Protein AF-A0A537R839-F1 (afdb_monomer_lite)

pLDDT: mean 90.06, std 8.91, range [37.22, 97.88]

Secondary structure (DSSP, 8-state):
---GGGGGHHHHHHHHHHHHHHHHHHHHHHHHHHHHHHHHHHHHHHHS---PBPSSSSSB-SS-HHHHHHHHHHHHHHHSSSTHHHHHHHTHHHHHHHHHHHHHHHHHHHHTT-PPPGGGSPSSGGGTS--TTTT-HHHHHHHHHHHHHHHHHHHHHGGGSHHHHHHHHHHHHTHHHHHHHHHHHHHHHHHHHHHHT--HHHHHHHHHHHHHHHHHHHHHHHHHHHHHHHHHHHT-

Radius of gyration: 20.81 Å; chains: 1; bounding box: 49×48×57 Å

Sequence (236 aa):
THQLGYFDILPLYVVLMLAAPAIALIDRFARPLLVPLSLALYLASLIVPFTAPTWPVPGQWFFNPYTWQAIFVLGFALSRDEGLGAIVRRNMRTIRLVALPIVLVTAILVWFNWFPDPTRLPEPKLLFLNGKSFLTPMRLIQFLALAAVFSAAYPYFAPWVPWLTEFLSSLGRNSLNVFCVASLLSLIGQIVRYLYTGSLLVDTIVVVSGMGLLWLTAWVSEWRDRQQAVARLSAR

Structure (mmCIF, N/CA/C/O backbone):
data_AF-A0A537R839-F1
#
_entry.id   AF-A0A537R839-F1
#
loop_
_atom_site.group_PDB
_atom_site.id
_atom_site.type_symbol
_atom_site.label_atom_id
_atom_site.label_alt_id
_atom_site.label_comp_id
_atom_site.label_asym_id
_atom_site.label_entity_id
_atom_site.label_seq_id
_atom_site.pdbx_PDB_ins_code
_atom_site.Cartn_x
_atom_site.Cartn_y
_atom_site.Cartn_z
_atom_site.occupancy
_atom_site.B_iso_or_equiv
_atom_site.auth_seq_id
_atom_site.auth_comp_id
_atom_site.auth_asym_id
_atom_site.auth_atom_id
_atom_site.pdbx_PDB_model_num
ATOM 1 N N . THR A 1 1 ? 13.061 -9.432 -21.087 1.00 37.22 1 THR A N 1
ATOM 2 C CA . THR A 1 1 ? 14.251 -10.001 -20.415 1.00 37.22 1 THR A CA 1
ATOM 3 C C . THR A 1 1 ? 14.483 -9.538 -18.970 1.00 37.22 1 THR A C 1
ATOM 5 O O . THR A 1 1 ? 15.524 -9.874 -18.438 1.00 37.22 1 THR A O 1
ATOM 8 N N . HIS A 1 2 ? 13.534 -8.926 -18.237 1.00 43.25 2 HIS A N 1
ATOM 9 C CA . HIS A 1 2 ? 13.698 -8.691 -16.781 1.00 43.25 2 HIS A CA 1
ATOM 10 C C . HIS A 1 2 ? 12.374 -8.838 -16.004 1.00 43.25 2 HIS A C 1
ATOM 12 O O . HIS A 1 2 ? 11.789 -7.856 -15.567 1.00 43.25 2 HIS A O 1
ATOM 18 N N . GLN A 1 3 ? 11.879 -10.069 -15.832 1.00 46.59 3 GLN A N 1
ATOM 19 C CA . GLN A 1 3 ? 10.752 -10.353 -14.920 1.00 46.59 3 GLN A CA 1
ATOM 20 C C . GLN A 1 3 ? 11.182 -10.449 -13.445 1.00 46.59 3 GLN A C 1
ATOM 22 O O . GLN A 1 3 ? 10.345 -10.320 -12.558 1.00 46.59 3 GLN A O 1
ATOM 27 N N . LEU A 1 4 ? 12.480 -10.639 -13.172 1.00 50.69 4 LEU A N 1
ATOM 28 C CA . LEU A 1 4 ? 12.981 -10.955 -11.831 1.00 50.69 4 LEU A CA 1
ATOM 29 C C . LEU A 1 4 ? 12.794 -9.817 -10.810 1.00 50.69 4 LEU A C 1
ATOM 31 O O . LEU A 1 4 ? 12.489 -10.100 -9.659 1.00 50.69 4 LEU A O 1
ATOM 35 N N . GLY A 1 5 ? 12.861 -8.548 -11.230 1.00 52.16 5 GLY A N 1
ATOM 36 C CA . GLY A 1 5 ? 12.639 -7.403 -10.329 1.00 52.16 5 GLY A CA 1
ATOM 37 C C . GLY A 1 5 ? 11.189 -7.240 -9.849 1.00 52.16 5 GLY A C 1
ATOM 38 O O . GLY A 1 5 ? 10.925 -6.530 -8.884 1.00 52.16 5 GLY A O 1
ATOM 39 N N . TYR A 1 6 ? 10.214 -7.910 -10.479 1.00 58.22 6 TYR A N 1
ATOM 40 C CA . TYR A 1 6 ? 8.836 -7.901 -9.971 1.00 58.22 6 TYR A CA 1
ATOM 41 C C . TYR A 1 6 ? 8.671 -8.774 -8.721 1.00 58.22 6 TYR A C 1
ATOM 43 O O . TYR A 1 6 ? 7.749 -8.533 -7.943 1.00 58.22 6 TYR A O 1
ATOM 51 N N . PHE A 1 7 ? 9.576 -9.731 -8.477 1.00 69.50 7 PHE A N 1
ATOM 52 C CA . PHE A 1 7 ? 9.551 -10.569 -7.276 1.00 69.50 7 PHE A CA 1
ATOM 53 C C . PHE A 1 7 ? 10.025 -9.851 -6.013 1.00 69.50 7 PHE A C 1
ATOM 55 O O . PHE A 1 7 ? 9.793 -10.361 -4.920 1.00 69.50 7 PHE A O 1
ATOM 62 N N . ASP A 1 8 ? 10.605 -8.655 -6.126 1.00 78.81 8 ASP A N 1
ATOM 63 C CA . ASP A 1 8 ? 11.138 -7.911 -4.980 1.00 78.81 8 ASP A CA 1
ATOM 64 C C . ASP A 1 8 ? 10.066 -7.524 -3.949 1.00 78.81 8 ASP A C 1
ATOM 66 O O . ASP A 1 8 ? 10.382 -7.177 -2.811 1.00 78.81 8 ASP A O 1
ATOM 70 N N . ILE A 1 9 ? 8.783 -7.605 -4.318 1.00 83.38 9 ILE A N 1
ATOM 71 C CA . ILE A 1 9 ? 7.672 -7.397 -3.388 1.00 83.38 9 ILE A CA 1
ATOM 72 C C . ILE A 1 9 ? 7.357 -8.636 -2.530 1.00 83.38 9 ILE A C 1
ATOM 74 O O . ILE A 1 9 ? 6.786 -8.491 -1.452 1.00 83.38 9 ILE A O 1
ATOM 78 N N . LEU A 1 10 ? 7.734 -9.852 -2.951 1.00 86.00 10 LEU A N 1
ATOM 79 C CA . LEU A 1 10 ? 7.445 -11.084 -2.201 1.00 86.00 10 LEU A CA 1
ATOM 80 C C . LEU A 1 10 ? 8.133 -11.131 -0.832 1.00 86.00 10 LEU A C 1
ATOM 82 O O . LEU A 1 10 ? 7.434 -11.403 0.147 1.00 86.00 10 LEU A O 1
ATOM 86 N N . PRO A 1 11 ? 9.448 -10.845 -0.706 1.00 88.38 11 PRO A N 1
ATOM 87 C CA . PRO A 1 11 ? 10.105 -10.826 0.599 1.00 88.38 11 PRO A CA 1
ATOM 88 C C . PRO A 1 11 ? 9.433 -9.847 1.560 1.00 88.38 11 PRO A C 1
ATOM 90 O O . PRO A 1 11 ? 9.244 -10.162 2.733 1.00 88.38 11 PRO A O 1
ATOM 93 N N . LEU A 1 12 ? 8.996 -8.691 1.047 1.00 90.31 12 LEU A N 1
ATOM 94 C CA . LEU A 1 12 ? 8.237 -7.720 1.824 1.00 90.31 12 LEU A CA 1
ATOM 95 C C . LEU A 1 12 ? 6.929 -8.330 2.345 1.00 90.31 12 LEU A C 1
ATOM 97 O O . LEU A 1 12 ? 6.665 -8.247 3.542 1.00 90.31 12 LEU A O 1
ATOM 101 N N . TYR A 1 13 ? 6.134 -8.974 1.485 1.00 88.62 13 TYR A N 1
ATOM 102 C CA . TYR A 1 13 ? 4.900 -9.642 1.914 1.00 88.62 13 TYR A CA 1
ATOM 103 C C . TYR A 1 13 ? 5.153 -10.694 2.992 1.00 88.62 13 TYR A C 1
ATOM 105 O O . TYR A 1 13 ? 4.437 -10.712 3.989 1.00 88.62 13 TYR A O 1
ATOM 113 N N . VAL A 1 14 ? 6.172 -11.541 2.826 1.00 89.62 14 VAL A N 1
ATOM 114 C CA . VAL A 1 14 ? 6.517 -12.571 3.817 1.00 89.62 14 VAL A CA 1
ATOM 115 C C . VAL A 1 14 ? 6.846 -11.931 5.164 1.00 89.62 14 VAL A C 1
ATOM 117 O O . VAL A 1 14 ? 6.280 -12.332 6.178 1.00 89.62 14 VAL A O 1
ATOM 120 N N . VAL A 1 15 ? 7.688 -10.895 5.185 1.00 92.50 15 VAL A N 1
ATOM 121 C CA . VAL A 1 15 ? 8.046 -10.182 6.422 1.00 92.50 15 VAL A CA 1
ATOM 122 C C . VAL A 1 15 ? 6.820 -9.545 7.079 1.00 92.50 15 VAL A C 1
ATOM 124 O O . VAL A 1 15 ? 6.631 -9.691 8.285 1.00 92.50 15 VAL A O 1
ATOM 127 N N . LEU A 1 16 ? 5.954 -8.881 6.309 1.00 92.50 16 LEU A N 1
ATOM 128 C CA . LEU A 1 16 ? 4.748 -8.247 6.851 1.00 92.50 16 LEU A CA 1
ATOM 129 C C . LEU A 1 16 ? 3.728 -9.272 7.367 1.00 92.50 16 LEU A C 1
ATOM 131 O O . LEU A 1 16 ? 3.104 -9.041 8.400 1.00 92.50 16 LEU A O 1
ATOM 135 N N . MET A 1 17 ? 3.587 -10.420 6.699 1.00 90.81 17 MET A N 1
ATOM 136 C CA . MET A 1 17 ? 2.738 -11.518 7.173 1.00 90.81 17 MET A CA 1
ATOM 137 C C . MET A 1 17 ? 3.296 -12.154 8.449 1.00 90.81 17 MET A C 1
ATOM 139 O O . MET A 1 17 ? 2.533 -12.431 9.371 1.00 90.81 17 MET A O 1
ATOM 143 N N . LEU A 1 18 ? 4.617 -12.325 8.550 1.00 93.62 18 LEU A N 1
ATOM 144 C CA . LEU A 1 18 ? 5.272 -12.785 9.779 1.00 93.62 18 LEU A CA 1
ATOM 145 C C . LEU A 1 18 ? 5.136 -11.773 10.925 1.00 93.62 18 LEU A C 1
ATOM 147 O O . LEU A 1 18 ? 5.044 -12.171 12.084 1.00 93.62 18 LEU A O 1
ATOM 151 N N . ALA A 1 19 ? 5.081 -10.476 10.617 1.00 93.88 19 ALA A N 1
ATOM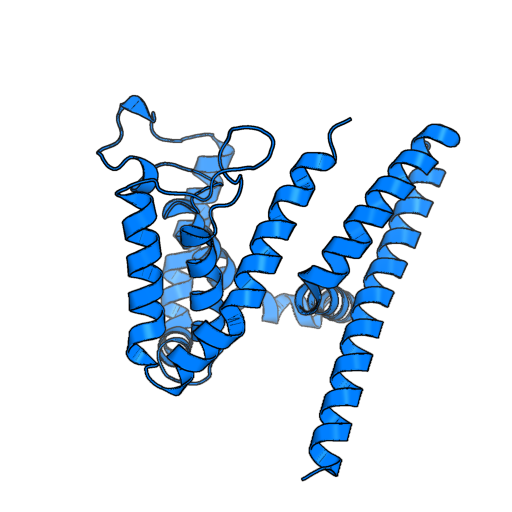 152 C CA . ALA A 1 19 ? 4.835 -9.420 11.595 1.00 93.88 19 ALA A CA 1
ATOM 153 C C . ALA A 1 19 ? 3.352 -9.297 12.001 1.00 93.88 19 ALA A C 1
ATOM 155 O O . ALA A 1 19 ? 3.053 -8.717 13.047 1.00 93.88 19 ALA A O 1
ATOM 156 N N . ALA A 1 20 ? 2.412 -9.845 11.222 1.00 92.94 20 ALA A N 1
ATOM 157 C CA . ALA A 1 20 ? 0.976 -9.692 11.460 1.00 92.94 20 ALA A CA 1
ATOM 158 C C . ALA A 1 20 ? 0.505 -10.186 12.847 1.00 92.94 20 ALA A C 1
ATOM 160 O O . ALA A 1 20 ? -0.274 -9.467 13.479 1.00 92.94 20 ALA A O 1
ATOM 161 N N . PRO A 1 21 ? 0.981 -11.326 13.396 1.00 94.56 21 PRO A N 1
ATOM 162 C CA . PRO A 1 21 ? 0.661 -11.725 14.767 1.00 94.56 21 PRO A CA 1
ATOM 163 C C . PRO A 1 21 ? 1.126 -10.703 15.810 1.00 94.56 21 PRO A C 1
ATOM 165 O O . PRO A 1 21 ? 0.388 -10.412 16.746 1.00 94.56 21 PRO A O 1
ATOM 168 N N . ALA A 1 22 ? 2.314 -10.114 15.639 1.00 95.00 22 ALA A N 1
ATOM 169 C CA . ALA A 1 22 ? 2.823 -9.086 16.545 1.00 95.00 22 ALA A CA 1
ATOM 170 C C . ALA A 1 22 ? 1.977 -7.805 16.471 1.00 95.00 22 ALA A C 1
ATOM 172 O O . ALA A 1 22 ? 1.602 -7.258 17.505 1.00 95.00 22 ALA A O 1
ATOM 173 N N . ILE A 1 23 ? 1.598 -7.379 15.262 1.00 94.81 23 ILE A N 1
ATOM 174 C CA . ILE A 1 23 ? 0.666 -6.262 15.040 1.00 94.81 23 ILE A CA 1
ATOM 175 C C . ILE A 1 23 ? -0.667 -6.528 15.751 1.00 94.81 23 ILE A C 1
ATOM 177 O O . ILE A 1 23 ? -1.160 -5.661 16.469 1.00 94.81 23 ILE A O 1
ATOM 181 N N . ALA A 1 24 ? -1.219 -7.737 15.617 1.00 94.12 24 ALA A N 1
ATOM 182 C CA . ALA A 1 24 ? -2.464 -8.131 16.272 1.00 94.12 24 ALA A CA 1
ATOM 183 C C . ALA A 1 24 ? -2.344 -8.180 17.808 1.00 94.12 24 ALA A C 1
ATOM 185 O O . ALA A 1 24 ? -3.287 -7.819 18.509 1.00 94.12 24 ALA A O 1
ATOM 186 N N . LEU A 1 25 ? -1.194 -8.596 18.349 1.00 96.00 25 LEU A N 1
ATOM 187 C CA . LEU A 1 25 ? -0.930 -8.580 19.791 1.00 96.00 25 LEU A CA 1
ATOM 188 C C . LEU A 1 25 ? -0.829 -7.148 20.331 1.00 96.00 25 LEU A C 1
ATOM 190 O O . LEU A 1 25 ? -1.461 -6.835 21.339 1.00 96.00 25 LEU A O 1
ATOM 194 N N . ILE A 1 26 ? -0.087 -6.268 19.651 1.00 95.25 26 ILE A N 1
ATOM 195 C CA . ILE A 1 26 ? 0.022 -4.849 20.026 1.00 95.25 26 ILE A CA 1
ATOM 196 C C . ILE A 1 26 ? -1.353 -4.188 19.963 1.00 95.25 26 ILE A C 1
ATOM 198 O O . ILE A 1 26 ? -1.737 -3.481 20.886 1.00 95.25 26 ILE A O 1
ATOM 202 N N . ASP A 1 27 ? -2.125 -4.450 18.915 1.00 93.56 27 ASP A N 1
ATOM 203 C CA . ASP A 1 27 ? -3.491 -3.953 18.795 1.00 93.56 27 ASP A CA 1
ATOM 204 C C . ASP A 1 27 ? -4.403 -4.453 19.929 1.00 93.56 27 ASP A C 1
ATOM 206 O O . ASP A 1 27 ? -5.175 -3.674 20.484 1.00 93.56 27 ASP A O 1
ATOM 210 N N . ARG A 1 28 ? -4.284 -5.728 20.321 1.00 94.06 28 ARG A N 1
ATOM 211 C CA . ARG A 1 28 ? -5.090 -6.318 21.398 1.00 94.06 28 ARG A CA 1
ATOM 212 C C . ARG A 1 28 ? -4.767 -5.737 22.775 1.00 94.06 28 ARG A C 1
ATOM 214 O O . ARG A 1 28 ? -5.686 -5.529 23.560 1.00 94.06 28 ARG A O 1
ATOM 221 N N . PHE A 1 29 ? -3.489 -5.526 23.088 1.00 96.12 29 PHE A N 1
ATOM 222 C CA . PHE A 1 29 ? -3.045 -5.179 24.446 1.00 96.12 29 PHE A CA 1
ATOM 223 C C . PHE A 1 29 ? -2.641 -3.711 24.626 1.00 96.12 29 PHE A C 1
ATOM 225 O O . PHE A 1 29 ? -2.685 -3.195 25.737 1.00 96.12 29 PHE A O 1
ATOM 232 N N . ALA A 1 30 ? -2.262 -3.024 23.551 1.00 94.19 30 ALA A N 1
ATOM 233 C CA . ALA A 1 30 ? -1.717 -1.669 23.571 1.00 94.19 30 ALA A CA 1
ATOM 234 C C . ALA A 1 30 ? -2.193 -0.847 22.360 1.00 94.19 30 ALA A C 1
ATOM 236 O O . ALA A 1 30 ? -1.426 -0.104 21.747 1.00 94.19 30 ALA A O 1
ATOM 237 N N . ARG A 1 31 ? -3.482 -0.966 22.017 1.00 91.81 31 ARG A N 1
ATOM 238 C CA . ARG A 1 31 ? -4.109 -0.353 20.834 1.00 91.81 31 ARG A CA 1
ATOM 239 C C . ARG A 1 31 ? -3.689 1.095 20.537 1.00 91.81 31 ARG A C 1
ATOM 241 O O . ARG A 1 31 ? -3.365 1.368 19.380 1.00 91.81 31 ARG A O 1
ATOM 248 N N . PRO A 1 32 ? -3.660 2.032 21.512 1.00 93.44 32 PRO A N 1
ATOM 249 C CA . PRO A 1 32 ? -3.290 3.420 21.231 1.00 93.44 32 PRO A CA 1
ATOM 250 C C . PRO A 1 32 ? -1.843 3.583 20.751 1.00 93.44 32 PRO A C 1
ATOM 252 O O . PRO A 1 32 ? -1.537 4.577 20.102 1.00 93.44 32 PRO A O 1
ATOM 255 N N . LEU A 1 33 ? -0.965 2.616 21.039 1.00 95.62 33 LEU A N 1
ATOM 256 C CA . LEU A 1 33 ? 0.448 2.642 20.660 1.00 95.62 33 LEU A CA 1
ATOM 257 C C . LEU A 1 33 ? 0.713 2.078 19.263 1.00 95.62 33 LEU A C 1
ATOM 259 O O . LEU A 1 33 ? 1.773 2.354 18.712 1.00 95.62 33 LEU A O 1
ATOM 263 N N . LEU A 1 34 ? -0.224 1.336 18.661 1.00 96.31 34 LEU A N 1
ATOM 264 C CA . LEU A 1 34 ? 0.019 0.628 17.401 1.00 96.31 34 LEU A CA 1
ATOM 265 C C . LEU A 1 34 ? 0.458 1.568 16.266 1.00 96.31 34 LEU A C 1
ATOM 267 O O . LEU A 1 34 ? 1.518 1.386 15.666 1.00 96.31 34 LEU A O 1
ATOM 271 N N . VAL A 1 35 ? -0.359 2.583 15.971 1.00 97.31 35 VAL A N 1
ATOM 272 C CA . VAL A 1 35 ? -0.065 3.544 14.898 1.00 97.31 35 VAL A CA 1
ATOM 273 C C . VAL A 1 35 ? 1.123 4.444 15.258 1.00 97.31 35 VAL A C 1
ATOM 275 O O . VAL A 1 35 ? 2.009 4.567 14.413 1.00 97.31 35 VAL A O 1
ATOM 278 N N . PRO A 1 36 ? 1.224 5.022 16.475 1.00 97.50 36 PRO A N 1
ATOM 279 C CA . PRO A 1 36 ? 2.404 5.787 16.875 1.00 97.50 36 PRO A CA 1
ATOM 280 C C . PRO A 1 36 ? 3.718 5.011 16.763 1.00 97.50 36 PRO A C 1
ATOM 282 O O . PRO A 1 36 ? 4.679 5.551 16.228 1.00 97.50 36 PRO A O 1
ATOM 285 N N . LEU A 1 37 ? 3.766 3.745 17.194 1.00 97.25 37 LEU A N 1
ATOM 286 C CA . LEU A 1 37 ? 4.972 2.917 17.107 1.00 97.25 37 LEU A CA 1
ATOM 287 C C . LEU A 1 37 ? 5.363 2.650 15.649 1.00 97.25 37 LEU A C 1
ATOM 289 O O . LEU A 1 37 ? 6.525 2.800 15.273 1.00 97.25 37 LEU A O 1
ATOM 293 N N . SER A 1 38 ? 4.379 2.316 14.813 1.00 97.88 38 SER A N 1
ATOM 294 C CA . SER A 1 38 ? 4.581 2.131 13.378 1.00 97.88 38 SER A CA 1
ATOM 295 C C . SER A 1 38 ? 5.091 3.407 12.700 1.00 97.88 38 SER A C 1
ATOM 297 O O . SER A 1 38 ? 6.031 3.352 11.909 1.00 97.88 38 SER A O 1
ATOM 299 N N . LEU A 1 39 ? 4.497 4.565 13.002 1.00 97.69 39 LEU A N 1
ATOM 300 C CA . LEU A 1 39 ? 4.924 5.845 12.436 1.00 97.69 39 LEU A CA 1
ATOM 301 C C . LEU A 1 39 ? 6.284 6.295 12.979 1.00 97.69 39 LEU A C 1
ATOM 303 O O . LEU A 1 39 ? 7.054 6.892 12.234 1.00 97.69 39 LEU A O 1
ATOM 307 N N . ALA A 1 40 ? 6.613 5.981 14.232 1.00 97.69 40 ALA A N 1
ATOM 308 C CA . ALA A 1 40 ? 7.932 6.242 14.796 1.00 97.69 40 ALA A CA 1
ATOM 309 C C . ALA A 1 40 ? 9.013 5.431 14.071 1.00 97.69 40 ALA A C 1
ATOM 311 O O . ALA A 1 40 ? 10.025 5.997 13.668 1.00 97.69 40 ALA A O 1
ATOM 312 N N . LEU A 1 41 ? 8.776 4.136 13.828 1.00 96.88 41 LEU A N 1
ATOM 313 C CA . LEU A 1 41 ? 9.684 3.287 13.052 1.00 96.88 41 LEU A CA 1
ATOM 314 C C . LEU A 1 41 ? 9.832 3.786 11.606 1.00 96.88 41 LEU A C 1
ATOM 316 O O . LEU A 1 41 ? 10.946 3.880 11.092 1.00 96.88 41 LEU A O 1
ATOM 320 N N . TYR A 1 42 ? 8.715 4.164 10.980 1.00 97.12 42 TYR A N 1
ATOM 321 C CA . TYR A 1 42 ? 8.688 4.780 9.655 1.00 97.12 42 TYR A CA 1
ATOM 322 C C . TYR A 1 42 ? 9.545 6.050 9.605 1.00 97.12 42 TYR A C 1
ATOM 324 O O . TYR A 1 42 ? 10.474 6.130 8.806 1.00 97.12 42 TYR A O 1
ATOM 332 N N . LEU A 1 43 ? 9.299 7.019 10.491 1.00 96.62 43 LEU A N 1
ATOM 333 C CA . LEU A 1 43 ? 10.048 8.276 10.532 1.00 96.62 43 LEU A CA 1
ATOM 334 C C . LEU A 1 43 ? 11.525 8.052 10.860 1.00 96.62 43 LEU A C 1
ATOM 336 O O . LEU A 1 43 ? 12.379 8.656 10.215 1.00 96.62 43 LEU A O 1
ATOM 340 N N . ALA A 1 44 ? 11.838 7.148 11.792 1.00 96.69 44 ALA A N 1
ATOM 341 C CA . ALA A 1 44 ? 13.214 6.784 12.106 1.00 96.69 44 ALA A CA 1
ATOM 342 C C . ALA A 1 44 ? 13.955 6.299 10.852 1.00 96.69 44 ALA A C 1
ATOM 344 O O . ALA A 1 44 ? 15.064 6.758 10.603 1.00 96.69 44 ALA A O 1
ATOM 345 N N . SER A 1 45 ? 13.315 5.459 10.028 1.00 94.75 45 SER A N 1
ATOM 346 C CA . SER A 1 45 ? 13.892 4.955 8.773 1.00 94.75 45 SER A CA 1
ATOM 347 C C . SER A 1 45 ? 13.971 5.985 7.637 1.00 94.75 45 SER A C 1
ATOM 349 O O . SER A 1 45 ? 14.654 5.744 6.647 1.00 94.75 45 SER A O 1
ATOM 351 N N . LEU A 1 46 ? 13.288 7.130 7.753 1.00 94.50 46 LEU A N 1
ATOM 352 C CA . LEU A 1 46 ? 13.416 8.249 6.810 1.00 94.50 46 LEU A CA 1
ATOM 353 C C . LEU A 1 46 ? 14.487 9.255 7.236 1.00 94.50 46 LEU A C 1
ATOM 355 O O . LEU A 1 46 ? 15.140 9.844 6.379 1.00 94.50 46 LEU A O 1
ATOM 359 N N . ILE A 1 47 ? 14.650 9.461 8.544 1.00 94.38 47 ILE A N 1
ATOM 360 C CA . ILE A 1 47 ? 15.658 10.364 9.113 1.00 94.38 47 ILE A CA 1
ATOM 361 C C . ILE A 1 47 ? 17.035 9.699 9.065 1.00 94.38 47 ILE A C 1
ATOM 363 O O . ILE A 1 47 ? 18.004 10.298 8.608 1.00 94.38 47 ILE A O 1
ATOM 367 N N . VAL A 1 48 ? 17.105 8.444 9.508 1.00 93.31 48 VAL A N 1
ATOM 368 C CA . VAL A 1 48 ? 18.287 7.590 9.422 1.00 93.31 48 VAL A CA 1
ATOM 369 C C . VAL A 1 48 ? 17.938 6.487 8.426 1.00 93.31 48 VAL A C 1
ATOM 371 O O . VAL A 1 48 ? 17.159 5.607 8.778 1.00 93.31 48 VAL A O 1
ATOM 374 N N . PRO A 1 49 ? 18.445 6.520 7.180 1.00 87.75 49 PRO A N 1
ATOM 375 C CA . PRO A 1 49 ? 17.967 5.675 6.083 1.00 87.75 49 PRO A CA 1
ATOM 376 C C . PRO A 1 49 ? 18.406 4.206 6.206 1.00 87.75 49 PRO A C 1
ATOM 378 O O . PRO A 1 49 ? 19.117 3.679 5.351 1.00 87.75 49 PRO A O 1
ATOM 381 N N . PHE A 1 50 ? 17.989 3.524 7.273 1.00 90.75 50 PHE A N 1
ATOM 382 C CA . PHE A 1 50 ? 18.261 2.110 7.492 1.00 90.75 50 PHE A CA 1
ATOM 383 C C . PHE A 1 50 ? 17.262 1.236 6.731 1.00 90.75 50 PHE A C 1
ATOM 385 O O . PHE A 1 50 ? 16.062 1.510 6.665 1.00 90.75 50 PHE A O 1
ATOM 392 N N . THR A 1 51 ? 17.771 0.152 6.157 1.00 90.12 51 THR A N 1
ATOM 393 C CA . THR A 1 51 ? 17.004 -0.839 5.398 1.00 90.12 51 THR A CA 1
ATOM 394 C C . THR A 1 51 ? 17.639 -2.215 5.563 1.00 90.12 51 THR A C 1
ATOM 396 O O . THR A 1 51 ? 18.767 -2.335 6.045 1.00 90.12 51 THR A O 1
ATOM 399 N N . ALA A 1 52 ? 16.911 -3.262 5.185 1.00 87.50 52 ALA A N 1
ATOM 400 C CA . ALA A 1 52 ? 17.448 -4.613 5.197 1.00 87.50 52 ALA A CA 1
ATOM 401 C C . ALA A 1 52 ? 18.502 -4.779 4.078 1.00 87.50 52 ALA A C 1
ATOM 403 O O . ALA A 1 52 ? 18.253 -4.366 2.937 1.00 87.50 52 ALA A O 1
ATOM 404 N N . PRO A 1 53 ? 19.677 -5.366 4.373 1.00 88.81 53 PRO A N 1
ATOM 405 C CA . PRO A 1 53 ? 20.663 -5.693 3.351 1.00 88.81 53 PRO A CA 1
ATOM 406 C C . PRO A 1 53 ? 20.192 -6.884 2.507 1.00 88.81 53 PRO A C 1
ATOM 408 O O . PRO A 1 53 ? 19.474 -7.766 2.989 1.00 88.81 53 PRO A O 1
ATOM 411 N N . THR A 1 54 ? 20.589 -6.924 1.238 1.00 86.31 54 THR A N 1
ATOM 412 C CA . THR A 1 54 ? 20.380 -8.102 0.385 1.00 86.31 54 THR A CA 1
ATOM 413 C C . THR A 1 54 ? 21.486 -9.134 0.596 1.00 86.31 54 THR A C 1
ATOM 415 O O . THR A 1 54 ? 22.619 -8.799 0.939 1.00 86.31 54 THR A O 1
ATOM 418 N N . TRP A 1 55 ? 21.148 -10.403 0.376 1.00 81.25 55 TRP A N 1
ATOM 419 C CA . TRP A 1 55 ? 22.077 -11.531 0.370 1.00 81.25 55 TRP A CA 1
ATOM 420 C C . TRP A 1 55 ? 21.656 -12.505 -0.744 1.00 81.25 55 TRP A C 1
ATOM 422 O O . TRP A 1 55 ? 20.450 -12.655 -0.958 1.00 81.25 55 TRP A O 1
ATOM 432 N N . PRO A 1 56 ? 22.579 -13.171 -1.466 1.00 85.81 56 PRO A N 1
ATOM 433 C CA . PRO A 1 56 ? 24.044 -13.127 -1.341 1.00 85.81 56 PRO A CA 1
ATOM 434 C C . PRO A 1 56 ? 24.703 -11.939 -2.055 1.00 85.81 56 PRO A C 1
ATOM 436 O O . PRO A 1 56 ? 25.859 -11.629 -1.785 1.00 85.81 56 PRO A O 1
ATOM 439 N N . VAL A 1 57 ? 23.986 -11.265 -2.958 1.00 84.75 57 VAL A N 1
ATOM 440 C CA . VAL A 1 57 ? 24.508 -10.092 -3.673 1.00 84.75 57 VAL A CA 1
ATOM 441 C C . VAL A 1 57 ? 24.439 -8.862 -2.757 1.00 84.75 57 VAL A C 1
ATOM 443 O O . VAL A 1 57 ? 23.357 -8.588 -2.227 1.00 84.75 57 VAL A O 1
ATOM 446 N N . PRO A 1 58 ? 25.542 -8.105 -2.578 1.00 85.38 58 PRO A N 1
ATOM 447 C CA . PRO A 1 58 ? 25.540 -6.879 -1.786 1.00 85.38 58 PRO A CA 1
ATOM 448 C C . PRO A 1 58 ? 24.564 -5.840 -2.341 1.00 85.38 58 PRO A C 1
ATOM 450 O O . PRO A 1 58 ? 24.532 -5.579 -3.543 1.00 85.38 58 PRO A O 1
ATOM 453 N N . GLY A 1 59 ? 23.787 -5.226 -1.456 1.00 85.38 59 GLY A N 1
ATOM 454 C CA . GLY A 1 59 ? 22.760 -4.266 -1.834 1.00 85.38 59 GLY A CA 1
ATOM 455 C C . GLY A 1 59 ? 21.759 -4.024 -0.712 1.00 85.38 59 GLY A C 1
ATOM 456 O O . GLY A 1 59 ? 21.967 -4.408 0.441 1.00 85.38 59 GLY A O 1
ATOM 457 N N . GLN A 1 60 ? 20.666 -3.360 -1.063 1.00 87.19 60 GLN A N 1
ATOM 458 C CA . GLN A 1 60 ? 19.583 -3.006 -0.154 1.00 87.19 60 GLN A CA 1
ATOM 459 C C . GLN A 1 60 ? 18.263 -3.521 -0.707 1.00 87.19 60 GLN A C 1
ATOM 461 O O . GLN A 1 60 ? 18.076 -3.587 -1.923 1.00 87.19 60 GLN A O 1
ATOM 466 N N . TRP A 1 61 ? 17.340 -3.878 0.184 1.00 88.88 61 TRP A N 1
ATOM 467 C CA . TRP A 1 61 ? 16.016 -4.317 -0.235 1.00 88.88 61 TRP A CA 1
ATOM 468 C C . TRP A 1 61 ? 15.319 -3.220 -1.033 1.00 88.88 61 TRP A C 1
ATOM 470 O O . TRP A 1 61 ? 15.236 -2.070 -0.594 1.00 88.88 61 TRP A O 1
ATOM 480 N N . PHE A 1 62 ? 14.777 -3.599 -2.191 1.00 88.25 62 PHE A N 1
ATOM 481 C CA . PHE A 1 62 ? 14.081 -2.664 -3.066 1.00 88.25 62 PHE A CA 1
ATOM 482 C C . PHE A 1 62 ? 12.863 -2.038 -2.376 1.00 88.25 62 PHE A C 1
ATOM 484 O O . PHE A 1 62 ? 12.619 -0.848 -2.553 1.00 88.25 62 PHE A O 1
ATOM 491 N N . PHE A 1 63 ? 12.127 -2.810 -1.570 1.00 90.94 63 PHE A N 1
ATOM 492 C CA . PHE A 1 63 ? 11.076 -2.321 -0.678 1.00 90.94 63 PHE A CA 1
ATOM 493 C C . PHE A 1 63 ? 11.535 -2.432 0.774 1.00 90.94 63 PHE A C 1
ATOM 495 O O . PHE A 1 63 ? 11.738 -3.534 1.280 1.00 90.94 63 PHE A O 1
ATOM 502 N N . ASN A 1 64 ? 11.670 -1.297 1.457 1.00 93.81 64 ASN A N 1
ATOM 503 C CA . ASN A 1 64 ? 12.128 -1.272 2.838 1.00 93.81 64 ASN A CA 1
ATOM 504 C C . ASN A 1 64 ? 10.985 -1.682 3.798 1.00 93.81 64 ASN A C 1
ATOM 506 O O . ASN A 1 64 ? 10.027 -0.912 3.950 1.00 93.81 64 ASN A O 1
ATOM 510 N N . PRO A 1 65 ? 11.077 -2.834 4.494 1.00 94.31 65 PRO A N 1
ATOM 511 C CA . PRO A 1 65 ? 10.007 -3.323 5.364 1.00 94.31 65 PRO A CA 1
ATOM 512 C C . PRO A 1 65 ? 9.682 -2.375 6.526 1.00 94.31 65 PRO A C 1
ATOM 514 O O . PRO A 1 65 ? 8.521 -2.285 6.920 1.00 94.31 65 PRO A O 1
ATOM 517 N N . TYR A 1 66 ? 10.659 -1.607 7.020 1.00 95.31 66 TYR A N 1
ATOM 518 C CA . TYR A 1 66 ? 10.470 -0.654 8.121 1.00 95.31 66 TYR A CA 1
ATOM 519 C C . TYR A 1 66 ? 9.581 0.532 7.731 1.00 95.31 66 TYR A C 1
ATOM 521 O O . TYR A 1 66 ? 8.841 1.063 8.562 1.00 95.31 66 TYR A O 1
ATOM 529 N N . THR A 1 67 ? 9.603 0.903 6.447 1.00 96.31 67 THR A N 1
ATOM 530 C CA . THR A 1 67 ? 8.752 1.972 5.910 1.00 96.31 67 THR A CA 1
ATOM 531 C C . THR A 1 67 ? 7.403 1.444 5.437 1.00 96.31 67 THR A C 1
ATOM 533 O O . THR A 1 67 ? 6.357 1.995 5.773 1.00 96.31 67 THR A O 1
ATOM 536 N N . TRP A 1 68 ? 7.407 0.336 4.694 1.00 95.62 68 TRP A N 1
ATOM 537 C CA . TRP A 1 68 ? 6.206 -0.221 4.078 1.00 95.62 68 TRP A CA 1
ATOM 538 C C . TRP A 1 68 ? 5.247 -0.851 5.086 1.00 95.62 68 TRP A C 1
ATOM 540 O O . TRP A 1 68 ? 4.046 -0.864 4.831 1.00 95.62 68 TRP A O 1
ATOM 550 N N . GLN A 1 69 ? 5.717 -1.280 6.262 1.00 96.31 69 GLN A N 1
ATOM 551 C CA . GLN A 1 69 ? 4.816 -1.710 7.337 1.00 96.31 69 GLN A CA 1
ATOM 552 C C . GLN A 1 69 ? 3.824 -0.609 7.752 1.00 96.31 69 GLN A C 1
ATOM 554 O O . GLN A 1 69 ? 2.696 -0.924 8.124 1.00 96.31 69 GLN A O 1
ATOM 559 N N . ALA A 1 70 ? 4.172 0.675 7.582 1.00 97.19 70 ALA A N 1
ATOM 560 C CA . ALA A 1 70 ? 3.299 1.781 7.962 1.00 97.19 70 ALA A CA 1
ATOM 561 C C . ALA A 1 70 ? 1.961 1.772 7.217 1.00 97.19 70 ALA A C 1
ATOM 563 O O . ALA A 1 70 ? 0.915 1.980 7.829 1.00 97.19 70 ALA A O 1
ATOM 564 N N . ILE A 1 71 ? 1.964 1.479 5.912 1.00 95.81 71 ILE A N 1
ATOM 565 C CA . ILE A 1 71 ? 0.726 1.418 5.123 1.00 95.81 71 ILE A CA 1
ATOM 566 C C . ILE A 1 71 ? -0.151 0.236 5.543 1.00 95.81 71 ILE A C 1
ATOM 568 O O . ILE A 1 71 ? -1.375 0.348 5.554 1.00 95.81 71 ILE A O 1
ATOM 572 N N . PHE A 1 72 ? 0.478 -0.876 5.935 1.00 94.50 72 PHE A N 1
ATOM 573 C CA . PHE A 1 72 ? -0.204 -2.079 6.394 1.00 94.50 72 PHE A CA 1
ATOM 574 C C . PHE A 1 72 ? -0.860 -1.844 7.758 1.00 94.50 72 PHE A C 1
ATOM 576 O O . PHE A 1 72 ? -2.048 -2.115 7.928 1.00 94.50 72 PHE A O 1
ATOM 583 N N . VAL A 1 73 ? -0.123 -1.252 8.703 1.00 97.06 73 VAL A N 1
ATOM 584 C CA . VAL A 1 73 ? -0.639 -0.888 10.029 1.00 97.06 73 VAL A CA 1
ATOM 585 C C . VAL A 1 73 ? -1.744 0.164 9.927 1.00 97.06 73 VAL A C 1
ATOM 587 O O . VAL A 1 73 ? -2.767 0.035 10.598 1.00 97.06 73 VAL A O 1
ATOM 590 N N . LEU A 1 74 ? -1.591 1.174 9.062 1.00 97.12 74 LEU A N 1
ATOM 591 C CA . LEU A 1 74 ? -2.646 2.155 8.802 1.00 97.12 74 LEU A CA 1
ATOM 592 C C . LEU A 1 74 ? -3.887 1.489 8.205 1.00 97.12 74 LEU A C 1
ATOM 594 O O . LEU A 1 74 ? -4.980 1.699 8.718 1.00 97.12 74 LEU A O 1
ATOM 598 N N . GLY A 1 75 ? -3.742 0.646 7.180 1.00 94.69 75 GLY A N 1
ATOM 599 C CA . GLY A 1 75 ? -4.863 -0.098 6.599 1.00 94.69 75 GLY A CA 1
ATOM 600 C C . GLY A 1 75 ? -5.598 -0.950 7.639 1.00 94.69 75 GLY A C 1
ATOM 601 O O . GLY A 1 75 ? -6.824 -0.882 7.744 1.00 94.69 75 GLY A O 1
ATOM 602 N N . PHE A 1 76 ? -4.850 -1.674 8.474 1.00 94.50 76 PHE A N 1
ATOM 603 C CA . PHE A 1 76 ? -5.396 -2.455 9.581 1.00 94.50 76 PHE A CA 1
ATOM 604 C C . PHE A 1 76 ? -6.153 -1.573 10.590 1.00 94.50 76 PHE A C 1
ATOM 606 O O . PHE A 1 76 ? -7.313 -1.848 10.897 1.00 94.50 76 PHE A O 1
ATOM 613 N N . ALA A 1 77 ? -5.555 -0.472 11.052 1.00 95.56 77 ALA A N 1
ATOM 614 C CA . ALA A 1 77 ? -6.179 0.439 12.013 1.00 95.56 77 ALA A CA 1
ATOM 615 C C . ALA A 1 77 ? -7.432 1.140 11.452 1.00 95.56 77 ALA A C 1
ATOM 617 O O . ALA A 1 77 ? -8.409 1.335 12.178 1.00 95.56 77 ALA A O 1
ATOM 618 N N . LEU A 1 78 ? -7.421 1.500 10.164 1.00 95.06 78 LEU A N 1
ATOM 619 C CA . LEU A 1 78 ? -8.533 2.158 9.474 1.00 95.06 78 LEU A CA 1
ATOM 620 C C . LEU A 1 78 ? -9.702 1.209 9.185 1.00 95.06 78 LEU A C 1
ATOM 622 O O . LEU A 1 78 ? -10.850 1.653 9.151 1.00 95.06 78 LEU A O 1
ATOM 626 N N . SER A 1 79 ? -9.431 -0.089 9.016 1.00 92.25 79 SER A N 1
ATOM 627 C CA . SER A 1 79 ? -10.465 -1.102 8.765 1.00 92.25 79 SER A CA 1
ATOM 628 C C . SER A 1 79 ? -11.433 -1.297 9.936 1.00 92.25 79 SER A C 1
ATOM 630 O O . SER A 1 79 ? -12.544 -1.776 9.739 1.00 92.25 79 SER A O 1
ATOM 632 N N . ARG A 1 80 ? -11.036 -0.915 11.156 1.00 89.81 80 ARG A N 1
ATOM 633 C CA . ARG A 1 80 ? -11.826 -1.172 12.367 1.00 89.81 80 ARG A CA 1
ATOM 634 C C . ARG A 1 80 ? -12.951 -0.174 12.536 1.00 89.81 80 ARG A C 1
ATOM 636 O O . ARG A 1 80 ? -12.780 0.995 12.194 1.00 89.81 80 ARG A O 1
ATOM 643 N N . ASP A 1 81 ? -14.035 -0.603 13.179 1.00 90.25 81 ASP A N 1
ATOM 644 C CA . ASP A 1 81 ? -15.216 0.231 13.440 1.00 90.25 81 ASP A CA 1
ATOM 645 C C . ASP A 1 81 ? -15.039 1.281 14.543 1.00 90.25 81 ASP A C 1
ATOM 647 O O . ASP A 1 81 ? -15.793 2.247 14.612 1.00 90.25 81 ASP A O 1
ATOM 651 N N . GLU A 1 82 ? -13.969 1.160 15.324 1.00 90.94 82 GLU A N 1
ATOM 652 C CA . GLU A 1 82 ? -13.668 1.982 16.496 1.00 90.94 82 GLU A CA 1
ATOM 653 C C . GLU A 1 82 ? -12.321 2.724 16.363 1.00 90.94 82 GLU A C 1
ATOM 655 O O . GLU A 1 82 ? -11.509 2.436 15.478 1.00 90.94 82 GLU A O 1
ATOM 660 N N . GLY A 1 83 ? -12.023 3.629 17.301 1.00 91.62 83 GLY A N 1
ATOM 661 C CA . GLY A 1 83 ? -10.726 4.308 17.393 1.00 91.62 83 GLY A CA 1
ATOM 662 C C . GLY A 1 83 ? -10.420 5.164 16.161 1.00 91.62 83 GLY A C 1
ATOM 663 O O . GLY A 1 83 ? -11.281 5.901 15.683 1.00 91.62 83 GLY A O 1
ATOM 664 N N . LEU A 1 84 ? -9.196 5.059 15.629 1.00 93.00 84 LEU A N 1
ATOM 665 C CA . LEU A 1 84 ? -8.766 5.829 14.453 1.00 93.00 84 LEU A CA 1
ATOM 666 C C . LEU A 1 84 ? -9.661 5.598 13.226 1.00 93.00 84 LEU A C 1
ATOM 668 O O . LEU A 1 84 ? -10.008 6.565 12.550 1.00 93.00 84 LEU A O 1
ATOM 672 N N . GLY A 1 85 ? -10.093 4.359 12.965 1.00 93.62 85 GLY A N 1
ATOM 673 C CA . GLY A 1 85 ? -11.011 4.061 11.861 1.00 93.62 85 GLY A CA 1
ATOM 674 C C . GLY A 1 85 ? -12.355 4.784 12.001 1.00 93.62 85 GLY A C 1
ATOM 675 O O . GLY A 1 85 ? -12.854 5.354 11.028 1.00 93.62 85 GLY A O 1
ATOM 676 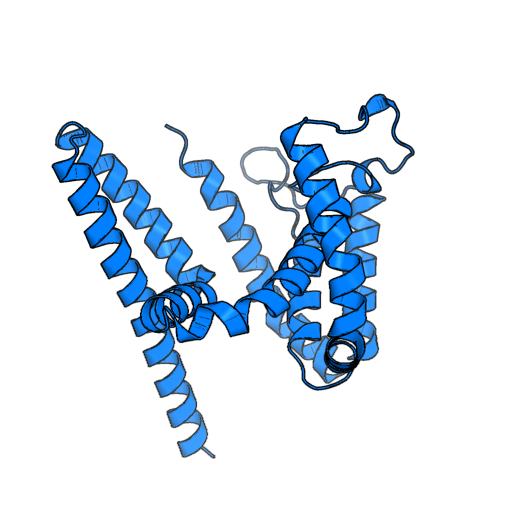N N . ALA A 1 86 ? -12.907 4.845 13.219 1.00 94.50 86 ALA A N 1
ATOM 677 C CA . ALA A 1 86 ? -14.153 5.566 13.501 1.00 94.50 86 ALA A CA 1
ATOM 678 C C . ALA A 1 86 ? -14.015 7.073 13.267 1.00 94.50 86 ALA A C 1
ATOM 680 O O . ALA A 1 86 ? -14.871 7.686 12.627 1.00 94.50 86 ALA A O 1
ATOM 681 N N . ILE A 1 87 ? -12.917 7.659 13.755 1.00 95.19 87 ILE A N 1
ATOM 682 C CA . ILE A 1 87 ? -12.604 9.082 13.581 1.00 95.19 87 ILE A CA 1
ATOM 683 C C . ILE A 1 87 ? -12.497 9.412 12.087 1.00 95.19 87 ILE A C 1
ATOM 685 O O . ILE A 1 87 ? -13.115 10.364 11.611 1.00 95.19 87 ILE A O 1
ATOM 689 N N . VAL A 1 88 ? -11.780 8.590 11.319 1.00 95.12 88 VAL A N 1
ATOM 690 C CA . VAL A 1 88 ? -11.625 8.785 9.873 1.00 95.12 88 VAL A CA 1
ATOM 691 C C . VAL A 1 88 ? -12.957 8.653 9.134 1.00 95.12 88 VAL A C 1
ATOM 693 O O . VAL A 1 88 ? -13.272 9.513 8.312 1.00 95.12 88 VAL A O 1
ATOM 696 N N . ARG A 1 89 ? -13.788 7.645 9.442 1.00 94.44 89 ARG A N 1
ATOM 697 C CA . ARG A 1 89 ? -15.118 7.505 8.819 1.00 94.44 89 ARG A CA 1
ATOM 698 C C . ARG A 1 89 ? -16.043 8.676 9.144 1.00 94.44 89 ARG A C 1
ATOM 700 O O . ARG A 1 89 ? -16.699 9.186 8.236 1.00 94.44 89 ARG A O 1
ATOM 707 N N . ARG A 1 90 ? -16.050 9.163 10.390 1.00 95.56 90 ARG A N 1
ATOM 708 C CA . ARG A 1 90 ? -16.834 10.344 10.793 1.00 95.56 90 ARG A CA 1
ATOM 709 C C . ARG A 1 90 ? -16.420 11.597 10.019 1.00 95.56 90 ARG A C 1
ATOM 711 O O . ARG A 1 90 ? -17.270 12.388 9.619 1.00 95.56 90 ARG A O 1
ATOM 718 N N . ASN A 1 91 ? -15.125 11.753 9.760 1.00 96.44 91 ASN A N 1
ATOM 719 C CA . ASN A 1 91 ? -14.557 12.922 9.090 1.00 96.44 91 ASN A CA 1
ATOM 720 C C . ASN A 1 91 ? -14.339 12.708 7.578 1.00 96.44 91 ASN A C 1
ATOM 722 O O . ASN A 1 91 ? -13.731 13.551 6.916 1.00 96.44 91 ASN A O 1
ATOM 726 N N . MET A 1 92 ? -14.873 11.625 6.999 1.00 95.25 92 MET A N 1
ATOM 727 C CA . MET A 1 92 ? -14.602 11.206 5.618 1.00 95.25 92 MET A CA 1
ATOM 728 C C . MET A 1 92 ? -14.987 12.262 4.576 1.00 95.25 92 MET A C 1
ATOM 730 O O . MET A 1 92 ? -14.380 12.343 3.512 1.00 95.25 92 MET A O 1
ATOM 734 N N . ARG A 1 93 ? -16.002 13.096 4.844 1.00 95.25 93 ARG A N 1
ATOM 735 C CA . ARG A 1 93 ? -16.359 14.207 3.944 1.00 95.25 93 ARG A CA 1
ATOM 736 C C . ARG A 1 93 ? -15.226 15.233 3.858 1.00 95.25 93 ARG A C 1
ATOM 738 O O . ARG A 1 93 ? -14.803 15.564 2.757 1.00 95.25 93 ARG A O 1
ATOM 745 N N . THR A 1 94 ? -14.704 15.680 4.997 1.00 96.12 94 THR A N 1
ATOM 746 C CA . THR A 1 94 ? -13.585 16.631 5.061 1.00 96.12 94 THR A CA 1
ATOM 747 C C . THR A 1 94 ? -12.308 16.023 4.496 1.00 96.12 94 THR A C 1
ATOM 749 O O . THR A 1 94 ? -11.623 16.665 3.708 1.00 96.12 94 THR A O 1
ATOM 752 N N . ILE A 1 95 ? -12.024 14.758 4.826 1.00 96.44 95 ILE A N 1
ATOM 753 C CA . ILE A 1 95 ? -10.854 14.045 4.299 1.00 96.44 95 ILE A CA 1
ATOM 754 C C . ILE A 1 95 ? -10.910 13.982 2.772 1.00 96.44 95 ILE A C 1
ATOM 756 O O . ILE A 1 95 ? -9.916 14.284 2.128 1.00 96.44 95 ILE A O 1
ATOM 760 N N . ARG A 1 96 ? -12.069 13.676 2.177 1.00 96.06 96 ARG A N 1
ATOM 761 C CA . ARG A 1 96 ? -12.244 13.674 0.716 1.00 96.06 96 ARG A CA 1
ATOM 762 C C . ARG A 1 96 ? -12.032 15.048 0.083 1.00 96.06 96 ARG A C 1
ATOM 764 O O . ARG A 1 96 ? -11.399 15.127 -0.966 1.00 96.06 96 ARG A O 1
ATOM 771 N N . LEU A 1 97 ? -12.522 16.113 0.722 1.00 96.38 97 LEU A N 1
ATOM 772 C CA . LEU A 1 97 ? -12.331 17.487 0.245 1.00 96.38 97 LEU A CA 1
ATOM 773 C C . LEU A 1 97 ? -10.853 17.891 0.217 1.00 96.38 97 LEU A C 1
ATOM 775 O O . LEU A 1 97 ? -10.439 18.578 -0.708 1.00 96.38 97 LEU A O 1
ATOM 779 N N . VAL A 1 98 ? -10.058 17.439 1.190 1.00 96.94 98 VAL A N 1
ATOM 780 C CA . VAL A 1 98 ? -8.604 17.677 1.230 1.00 96.94 98 VAL A CA 1
ATOM 781 C C . VAL A 1 98 ? -7.843 16.708 0.317 1.00 96.94 98 VAL A C 1
ATOM 783 O O . VAL A 1 98 ? -6.859 17.082 -0.312 1.00 96.94 98 VAL A O 1
ATOM 786 N N . ALA A 1 99 ? -8.299 15.463 0.202 1.00 97.12 99 ALA A N 1
ATOM 787 C CA . ALA A 1 99 ? -7.649 14.434 -0.599 1.00 97.12 99 ALA A CA 1
ATOM 788 C C . ALA A 1 99 ? -7.740 14.705 -2.107 1.00 97.12 99 ALA A C 1
ATOM 790 O O . ALA A 1 99 ? -6.779 14.449 -2.829 1.00 97.12 99 ALA A O 1
ATOM 791 N N . LEU A 1 100 ? -8.863 15.247 -2.588 1.00 96.81 100 LEU A N 1
ATOM 792 C CA . LEU A 1 100 ? -9.057 15.554 -4.005 1.00 96.81 100 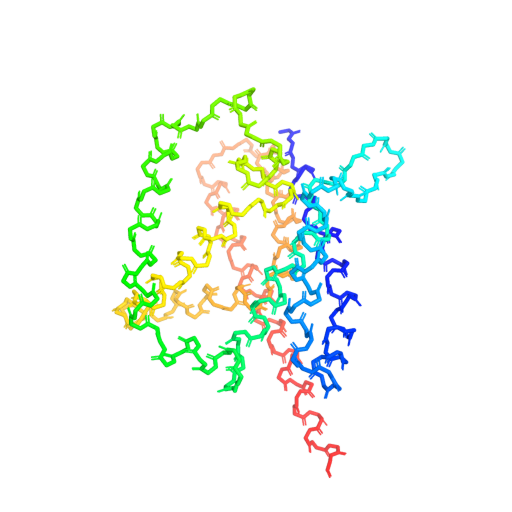LEU A CA 1
ATOM 793 C C . LEU A 1 100 ? -7.971 16.488 -4.580 1.00 96.81 100 LEU A C 1
ATOM 795 O O . LEU A 1 100 ? -7.324 16.085 -5.549 1.00 96.81 100 LEU A O 1
ATOM 799 N N . PRO A 1 101 ? -7.697 17.681 -4.012 1.00 97.06 101 PRO A N 1
ATOM 800 C CA . PRO A 1 101 ? -6.634 18.541 -4.520 1.00 97.06 101 PRO A CA 1
ATOM 801 C C . PRO A 1 101 ? -5.252 17.892 -4.395 1.00 97.06 101 PRO A C 1
ATOM 803 O O . PRO A 1 101 ? -4.440 18.063 -5.295 1.00 97.06 101 PRO A O 1
ATOM 806 N N . ILE A 1 102 ? -4.986 17.091 -3.354 1.00 96.31 102 ILE A N 1
ATOM 807 C CA . ILE A 1 102 ? -3.719 16.347 -3.231 1.00 96.31 102 ILE A CA 1
ATOM 808 C C . ILE A 1 102 ? -3.534 15.390 -4.415 1.00 96.31 102 ILE A C 1
ATOM 810 O O . ILE A 1 102 ? -2.469 15.373 -5.032 1.00 96.31 102 ILE A O 1
ATOM 814 N N . VAL A 1 103 ? -4.560 14.608 -4.763 1.00 96.06 103 VAL A N 1
ATOM 815 C CA . VAL A 1 103 ? -4.506 13.677 -5.902 1.00 96.06 103 VAL A CA 1
ATOM 816 C C . VAL A 1 103 ? -4.303 14.434 -7.214 1.00 96.06 103 VAL A C 1
ATOM 818 O O . VAL A 1 103 ? -3.445 14.050 -8.003 1.00 96.06 103 VAL A O 1
ATOM 821 N N . LEU A 1 104 ? -5.034 15.530 -7.433 1.00 96.06 104 LEU A N 1
ATOM 822 C CA . LEU A 1 104 ? -4.914 16.332 -8.655 1.00 96.06 104 LEU A CA 1
ATOM 823 C C . LEU A 1 104 ? -3.528 16.973 -8.788 1.00 96.06 104 LEU A C 1
ATOM 825 O O . LEU A 1 104 ? -2.889 16.842 -9.829 1.00 96.06 104 LEU A O 1
ATOM 829 N N . VAL A 1 105 ? -3.029 17.614 -7.728 1.00 94.50 105 VAL A N 1
ATOM 830 C CA . VAL A 1 105 ? -1.701 18.243 -7.720 1.00 94.50 105 VAL A CA 1
ATOM 831 C C . VAL A 1 105 ? -0.619 17.194 -7.945 1.00 94.50 105 VAL A C 1
ATOM 833 O O . VAL A 1 105 ? 0.217 17.364 -8.824 1.00 94.50 105 VAL A O 1
ATOM 836 N N . THR A 1 106 ? -0.646 16.078 -7.213 1.00 91.88 106 THR A N 1
ATOM 837 C CA . THR A 1 106 ? 0.357 15.015 -7.391 1.00 91.88 106 THR A CA 1
ATOM 838 C C . THR A 1 106 ? 0.299 14.380 -8.781 1.00 91.88 106 THR A C 1
ATOM 840 O O . THR A 1 106 ? 1.352 14.077 -9.337 1.00 91.88 106 THR A O 1
ATOM 843 N N . ALA A 1 107 ? -0.886 14.237 -9.385 1.00 92.12 107 ALA A N 1
ATOM 844 C CA . ALA A 1 107 ? -1.028 13.776 -10.765 1.00 92.12 107 ALA A CA 1
ATOM 845 C C . ALA A 1 107 ? -0.407 14.760 -11.772 1.00 92.12 107 ALA A C 1
ATOM 847 O O . ALA A 1 107 ? 0.325 14.329 -12.660 1.00 92.12 107 ALA A O 1
ATOM 848 N N . ILE A 1 108 ? -0.632 16.068 -11.604 1.00 93.69 108 ILE A N 1
ATOM 849 C CA . ILE A 1 108 ? -0.026 17.121 -12.437 1.00 93.69 108 ILE A CA 1
ATOM 850 C C . ILE A 1 108 ? 1.501 17.110 -12.292 1.00 93.69 108 ILE A C 1
ATOM 852 O O . ILE A 1 108 ? 2.206 17.110 -13.299 1.00 93.69 108 ILE A O 1
ATOM 856 N N . LEU A 1 109 ? 2.025 17.037 -11.063 1.00 91.06 109 LEU A N 1
ATOM 857 C CA . LEU A 1 109 ? 3.471 16.980 -10.819 1.00 91.06 109 LEU A CA 1
ATOM 858 C C . LEU A 1 109 ? 4.115 15.779 -11.521 1.00 91.06 109 LEU A C 1
ATOM 860 O O . LEU A 1 109 ? 5.165 15.923 -12.139 1.00 91.06 109 LEU A O 1
ATOM 864 N N . VAL A 1 110 ? 3.475 14.606 -11.465 1.00 89.00 110 VAL A N 1
ATOM 865 C CA . VAL A 1 110 ? 3.948 13.404 -12.166 1.00 89.00 110 VAL A CA 1
ATOM 866 C C . VAL A 1 110 ? 3.864 13.582 -13.683 1.00 89.00 110 VAL A C 1
ATOM 868 O O . VAL A 1 110 ? 4.825 13.261 -14.376 1.00 89.00 110 VAL A O 1
ATOM 871 N N . TRP A 1 111 ? 2.750 14.108 -14.201 1.00 92.19 111 TRP A N 1
ATOM 872 C CA . TRP A 1 111 ? 2.525 14.294 -15.638 1.00 92.19 111 TRP A CA 1
ATOM 873 C C . TRP A 1 111 ? 3.558 15.224 -16.281 1.00 92.19 111 TRP A C 1
ATOM 875 O O . TRP A 1 111 ? 4.087 14.921 -17.346 1.00 92.19 111 TRP A O 1
ATOM 885 N N . PHE A 1 112 ? 3.885 16.332 -15.613 1.00 92.88 112 PHE A N 1
ATOM 886 C CA . PHE A 1 112 ? 4.887 17.296 -16.080 1.00 92.88 112 PHE A CA 1
ATOM 887 C C . PHE A 1 112 ? 6.307 17.000 -15.578 1.00 92.88 112 PHE A C 1
ATOM 889 O O . PHE A 1 112 ? 7.227 17.767 -15.858 1.00 92.88 112 PHE A O 1
ATOM 896 N N . ASN A 1 113 ? 6.497 15.902 -14.839 1.00 86.31 113 ASN A N 1
ATOM 897 C CA . ASN A 1 113 ? 7.756 15.542 -14.188 1.00 86.31 113 ASN A CA 1
ATOM 898 C C . ASN A 1 113 ? 8.352 16.689 -13.337 1.00 86.31 113 ASN A C 1
ATOM 900 O O . ASN A 1 113 ? 9.568 16.875 -13.262 1.00 86.31 113 ASN A O 1
ATOM 904 N N . TRP A 1 114 ? 7.484 17.477 -12.697 1.00 86.06 114 TRP A N 1
ATOM 905 C CA . TRP A 1 114 ? 7.842 18.598 -11.828 1.00 86.06 114 TRP A CA 1
ATOM 906 C C . TRP A 1 114 ? 8.171 18.103 -10.425 1.00 86.06 114 TRP A C 1
ATOM 908 O O . TRP A 1 114 ? 7.398 18.264 -9.482 1.00 86.06 114 TRP A O 1
ATOM 918 N N . PHE A 1 115 ? 9.342 17.495 -10.282 1.00 82.00 115 PHE A N 1
ATOM 919 C CA . PHE A 1 115 ? 9.894 17.175 -8.972 1.00 82.00 115 PHE A CA 1
ATOM 920 C C . PHE A 1 115 ? 10.974 18.189 -8.594 1.00 82.00 115 PHE A C 1
ATOM 922 O O . PHE A 1 115 ? 11.759 18.594 -9.455 1.00 82.00 115 PHE A O 1
ATOM 929 N N . PRO A 1 116 ? 11.029 18.618 -7.321 1.00 78.94 116 PRO A N 1
ATOM 930 C CA . PRO A 1 116 ? 12.118 19.459 -6.851 1.00 78.94 116 PRO A CA 1
ATOM 931 C C . PRO A 1 116 ? 13.457 18.740 -7.042 1.00 78.94 116 PRO A C 1
ATOM 933 O O . PRO A 1 116 ? 13.558 17.529 -6.837 1.00 78.94 116 PRO A O 1
ATOM 936 N N . ASP A 1 117 ? 14.480 19.504 -7.428 1.00 81.44 117 ASP A N 1
ATOM 937 C CA . ASP A 1 117 ? 15.841 18.999 -7.596 1.00 81.44 117 ASP A CA 1
ATOM 938 C C . ASP A 1 117 ? 16.324 18.345 -6.284 1.00 81.44 117 ASP A C 1
ATOM 940 O O . ASP A 1 117 ? 16.398 19.036 -5.259 1.00 81.44 117 ASP A O 1
ATOM 944 N N . PRO A 1 118 ? 16.678 17.042 -6.290 1.00 81.62 118 PRO A N 1
ATOM 945 C CA . PRO A 1 118 ? 17.149 16.317 -5.111 1.00 81.62 118 PRO A CA 1
ATOM 946 C C . PRO A 1 118 ? 18.316 16.979 -4.375 1.00 81.62 118 PRO A C 1
ATOM 948 O O . PRO A 1 118 ? 18.490 16.768 -3.174 1.00 81.62 118 PRO A O 1
ATOM 951 N N . THR A 1 119 ? 19.130 17.764 -5.084 1.00 83.56 119 THR A N 1
ATOM 952 C CA . THR A 1 119 ? 20.296 18.448 -4.513 1.00 83.56 119 THR A CA 1
ATOM 953 C C . THR A 1 119 ? 19.923 19.671 -3.677 1.00 83.56 119 THR A C 1
ATOM 955 O O . THR A 1 119 ? 20.702 20.072 -2.816 1.00 83.56 119 THR A O 1
ATOM 958 N N . ARG A 1 120 ? 18.728 20.238 -3.887 1.00 86.50 120 ARG A N 1
ATOM 959 C CA . ARG A 1 120 ? 18.249 21.470 -3.236 1.00 86.50 120 ARG A CA 1
ATOM 960 C C . ARG A 1 120 ? 17.263 21.216 -2.096 1.00 86.50 120 ARG A C 1
ATOM 962 O O . ARG A 1 120 ? 16.736 22.164 -1.520 1.00 86.50 120 ARG A O 1
ATOM 969 N N . LEU A 1 121 ? 16.976 19.951 -1.797 1.00 87.12 121 LEU A N 1
ATOM 970 C CA . LEU A 1 121 ? 16.041 19.573 -0.744 1.00 87.12 121 LEU A CA 1
ATOM 971 C C . LEU A 1 121 ? 16.689 19.658 0.645 1.00 87.12 121 LEU A C 1
ATOM 973 O O . LEU A 1 121 ? 17.868 19.324 0.786 1.00 87.12 121 LEU A O 1
ATOM 977 N N . PRO A 1 122 ? 15.925 20.059 1.677 1.00 88.50 122 PRO A N 1
ATOM 978 C CA . PRO A 1 122 ? 16.411 20.052 3.049 1.00 88.50 122 PRO A CA 1
ATOM 979 C C . PRO A 1 122 ? 16.662 18.620 3.539 1.00 88.50 122 PRO A C 1
ATOM 981 O O . PRO A 1 122 ? 15.976 17.675 3.138 1.00 88.50 122 PRO A O 1
ATOM 984 N N . GLU A 1 123 ? 17.640 18.466 4.432 1.00 87.75 123 GLU A N 1
ATOM 985 C CA . GLU A 1 123 ? 17.870 17.199 5.125 1.00 87.75 123 GLU A CA 1
ATOM 986 C C . GLU A 1 123 ? 16.822 16.992 6.238 1.00 87.75 123 GLU A C 1
ATOM 988 O O . GLU A 1 123 ? 16.461 17.956 6.920 1.00 87.75 123 GLU A O 1
ATOM 993 N N . PRO A 1 124 ? 16.335 15.757 6.466 1.00 90.94 124 PRO A N 1
ATOM 994 C CA . PRO A 1 124 ? 16.644 14.537 5.720 1.00 90.94 124 PRO A CA 1
ATOM 995 C C . PRO A 1 124 ? 15.871 14.453 4.392 1.00 90.94 124 PRO A C 1
ATOM 997 O O . PRO A 1 124 ? 14.636 14.480 4.359 1.00 90.94 124 PRO A O 1
ATOM 1000 N N . LYS A 1 125 ? 16.601 14.279 3.281 1.00 88.38 125 LYS A N 1
ATOM 1001 C CA . LYS A 1 125 ? 16.040 14.344 1.914 1.00 88.38 125 LYS A CA 1
ATOM 1002 C C . LYS A 1 125 ? 14.867 13.393 1.661 1.00 88.38 125 LYS A C 1
ATOM 1004 O O . LYS A 1 125 ? 13.956 13.725 0.902 1.00 88.38 125 LYS A O 1
ATOM 1009 N N . LEU A 1 126 ? 14.852 12.216 2.292 1.00 89.75 126 LEU A N 1
ATOM 1010 C CA . LEU A 1 126 ? 13.802 11.204 2.102 1.00 89.75 126 LEU A CA 1
ATOM 1011 C C . LEU A 1 126 ? 12.401 11.669 2.528 1.00 89.75 126 LEU A C 1
ATOM 1013 O O . LEU A 1 126 ? 11.414 11.091 2.074 1.00 89.75 126 LEU A O 1
ATOM 1017 N N . LEU A 1 127 ? 12.290 12.719 3.348 1.00 89.94 127 LEU A N 1
ATOM 1018 C CA . LEU A 1 127 ? 10.994 13.309 3.692 1.00 89.94 127 LEU A CA 1
ATOM 1019 C C . LEU A 1 127 ? 10.346 14.050 2.513 1.00 89.94 127 LEU A C 1
ATOM 1021 O O . LEU A 1 127 ? 9.121 14.141 2.451 1.00 89.94 127 LEU A O 1
ATOM 1025 N N . PHE A 1 128 ? 11.153 14.545 1.572 1.00 88.25 128 PHE A N 1
ATOM 1026 C CA . PHE A 1 128 ? 10.709 15.423 0.483 1.00 88.25 128 PHE A CA 1
ATOM 1027 C C . PHE A 1 128 ? 10.886 14.800 -0.907 1.00 88.25 128 PHE A C 1
ATOM 1029 O O . PHE A 1 128 ? 10.270 15.246 -1.873 1.00 88.25 128 PHE A O 1
ATOM 1036 N N . LEU A 1 129 ? 11.707 13.754 -1.018 1.00 88.81 129 LEU A N 1
ATOM 1037 C CA . LEU A 1 129 ? 11.926 13.022 -2.260 1.00 88.81 129 LEU A CA 1
ATOM 1038 C C . LEU A 1 129 ? 10.745 12.122 -2.634 1.00 88.81 129 LEU A C 1
ATOM 1040 O O . LEU A 1 129 ? 10.002 11.619 -1.791 1.00 88.81 129 LEU A O 1
ATOM 1044 N N . ASN A 1 130 ? 10.634 11.821 -3.926 1.00 85.12 130 ASN A N 1
ATOM 1045 C CA . ASN A 1 130 ? 9.735 10.790 -4.435 1.00 85.12 130 ASN A CA 1
ATOM 1046 C C . ASN A 1 130 ? 10.465 9.436 -4.548 1.00 85.12 130 ASN A C 1
ATOM 1048 O O . ASN A 1 130 ? 10.890 9.031 -5.628 1.00 85.12 130 ASN A O 1
ATOM 1052 N N . GLY A 1 131 ? 10.608 8.720 -3.429 1.00 84.81 131 GLY A N 1
ATOM 1053 C CA . GLY A 1 131 ? 11.314 7.438 -3.359 1.00 84.81 131 GLY A CA 1
ATOM 1054 C C . GLY A 1 131 ? 10.367 6.255 -3.162 1.00 84.81 131 GLY A C 1
ATOM 1055 O O . GLY A 1 131 ? 9.643 6.188 -2.169 1.00 84.81 131 GLY A O 1
ATOM 1056 N N . LYS A 1 132 ? 10.387 5.280 -4.081 1.00 85.94 132 LYS A N 1
ATOM 1057 C CA . LYS A 1 132 ? 9.564 4.060 -3.960 1.00 85.94 132 LYS A CA 1
ATOM 1058 C C . LYS A 1 132 ? 10.043 3.158 -2.817 1.00 85.94 132 LYS A C 1
ATOM 1060 O O . LYS A 1 132 ? 9.216 2.624 -2.083 1.00 85.94 132 LYS A O 1
ATOM 1065 N N . SER A 1 133 ? 11.357 3.016 -2.649 1.00 89.38 133 SER A N 1
ATOM 1066 C CA . SER A 1 133 ? 11.935 2.048 -1.712 1.00 89.38 133 SER A CA 1
ATOM 1067 C C . SER A 1 133 ? 11.588 2.324 -0.257 1.00 89.38 133 SER A C 1
ATOM 1069 O O . SER A 1 133 ? 11.211 1.402 0.459 1.00 89.38 133 SER A O 1
ATOM 1071 N N . PHE A 1 134 ? 11.624 3.595 0.142 1.00 92.69 134 PHE A N 1
ATOM 1072 C CA . PHE A 1 134 ? 11.356 4.047 1.508 1.00 92.69 134 PHE A CA 1
ATOM 1073 C C . PHE A 1 134 ? 9.908 4.505 1.738 1.00 92.69 134 PHE A C 1
ATOM 1075 O O . PHE A 1 134 ? 9.635 5.133 2.754 1.00 92.69 134 PHE A O 1
ATOM 1082 N N . LEU A 1 135 ? 8.986 4.254 0.795 1.00 93.81 135 LEU A N 1
ATOM 1083 C CA . LEU A 1 135 ? 7.600 4.740 0.868 1.00 93.81 135 LEU A CA 1
ATOM 1084 C C . LEU A 1 135 ? 7.552 6.207 1.338 1.00 93.81 135 LEU A C 1
ATOM 1086 O O . LEU A 1 135 ? 7.007 6.518 2.398 1.00 93.81 135 LEU A O 1
ATOM 1090 N N . THR A 1 136 ? 8.204 7.108 0.600 1.00 94.31 136 THR A N 1
ATOM 1091 C CA . THR A 1 136 ? 8.383 8.487 1.079 1.00 94.31 136 THR A CA 1
ATOM 1092 C C . THR A 1 136 ? 7.042 9.171 1.380 1.00 94.31 136 THR A C 1
ATOM 1094 O O . THR A 1 136 ? 6.014 8.775 0.813 1.00 94.31 136 THR A O 1
ATOM 1097 N N . PRO A 1 137 ? 7.007 10.199 2.251 1.00 94.75 137 PRO A N 1
ATOM 1098 C CA . PRO A 1 137 ? 5.752 10.775 2.738 1.00 94.75 137 PRO A CA 1
ATOM 1099 C C . PRO A 1 137 ? 4.818 11.224 1.617 1.00 94.75 137 PRO A C 1
ATOM 1101 O O . PRO A 1 137 ? 3.615 10.979 1.683 1.00 94.75 137 PRO A O 1
ATOM 1104 N N . MET A 1 138 ? 5.377 11.782 0.537 1.00 92.25 138 MET A N 1
ATOM 1105 C CA . MET A 1 138 ? 4.627 12.140 -0.669 1.00 92.25 138 MET A CA 1
ATOM 1106 C C . MET A 1 138 ? 3.812 10.957 -1.217 1.00 92.25 138 MET A C 1
ATOM 1108 O O . MET A 1 138 ? 2.627 11.114 -1.500 1.00 92.25 138 MET A O 1
ATOM 1112 N N . ARG A 1 139 ? 4.413 9.762 -1.319 1.00 92.88 139 ARG A N 1
ATOM 1113 C CA . ARG A 1 139 ? 3.743 8.549 -1.816 1.00 92.88 139 ARG A CA 1
ATOM 1114 C C . ARG A 1 139 ? 2.697 8.030 -0.844 1.00 92.88 139 ARG A C 1
ATOM 1116 O O . ARG A 1 139 ? 1.617 7.643 -1.280 1.00 92.88 139 ARG A O 1
ATOM 1123 N N . LEU A 1 140 ? 3.009 8.016 0.453 1.00 95.94 140 LEU A N 1
ATOM 1124 C CA . LEU A 1 140 ? 2.072 7.554 1.476 1.00 95.94 140 LEU A CA 1
ATOM 1125 C C . LEU A 1 140 ? 0.821 8.443 1.507 1.00 95.94 140 LEU A C 1
ATOM 1127 O O . LEU A 1 140 ? -0.298 7.937 1.441 1.00 95.94 140 LEU A O 1
ATOM 1131 N N . ILE A 1 141 ? 1.008 9.765 1.538 1.00 95.69 141 ILE A N 1
ATOM 1132 C CA . ILE A 1 141 ? -0.084 10.744 1.541 1.00 95.69 141 ILE A CA 1
ATOM 1133 C C . ILE A 1 141 ? -0.887 10.652 0.244 1.00 95.69 141 ILE A C 1
ATOM 1135 O O . ILE A 1 141 ? -2.112 10.585 0.299 1.00 95.69 141 ILE A O 1
ATOM 1139 N N . GLN A 1 142 ? -0.220 10.593 -0.914 1.00 95.00 142 GLN A N 1
ATOM 1140 C CA . GLN A 1 142 ? -0.890 10.437 -2.205 1.00 95.00 142 GLN A CA 1
ATOM 1141 C C . GLN A 1 142 ? -1.738 9.159 -2.253 1.00 95.00 142 GLN A C 1
ATOM 1143 O O . GLN A 1 142 ? -2.880 9.206 -2.703 1.00 95.00 142 GLN A O 1
ATOM 1148 N N . PHE A 1 143 ? -1.209 8.025 -1.786 1.00 96.00 143 PHE A N 1
ATOM 1149 C CA . PHE A 1 143 ? -1.938 6.758 -1.771 1.00 96.00 143 PHE A CA 1
ATOM 1150 C C . PHE A 1 143 ? -3.179 6.823 -0.872 1.00 96.00 143 PHE A C 1
ATOM 1152 O O . PHE A 1 143 ? -4.266 6.430 -1.294 1.00 96.00 143 PHE A O 1
ATOM 1159 N N . LEU A 1 144 ? -3.042 7.358 0.346 1.00 96.81 144 LEU A N 1
ATOM 1160 C CA . LEU A 1 144 ? -4.168 7.520 1.270 1.00 96.81 144 LEU A CA 1
ATOM 1161 C C . LEU A 1 144 ? -5.213 8.499 0.723 1.00 96.81 144 LEU A C 1
ATOM 1163 O O . LEU A 1 144 ? -6.413 8.251 0.841 1.00 96.81 144 LEU A O 1
ATOM 1167 N N . ALA A 1 145 ? -4.771 9.583 0.082 1.00 97.19 145 ALA A N 1
ATOM 1168 C CA . ALA A 1 145 ? -5.653 10.536 -0.578 1.00 97.19 145 ALA A CA 1
ATOM 1169 C C . ALA A 1 145 ? -6.416 9.876 -1.737 1.00 97.19 145 ALA A C 1
ATOM 1171 O O . ALA A 1 145 ? -7.635 10.018 -1.834 1.00 97.19 145 ALA A O 1
ATOM 1172 N N . LEU A 1 146 ? -5.731 9.087 -2.569 1.00 96.88 146 LEU A N 1
ATOM 1173 C CA . LEU A 1 146 ? -6.360 8.337 -3.651 1.00 96.88 146 LEU A CA 1
ATOM 1174 C C . LEU A 1 146 ? -7.391 7.339 -3.116 1.00 96.88 146 LEU A C 1
ATOM 1176 O O . LEU A 1 146 ? -8.501 7.290 -3.636 1.00 96.88 146 LEU A O 1
ATOM 1180 N N . ALA A 1 147 ? -7.072 6.603 -2.049 1.00 95.88 147 ALA A N 1
ATOM 1181 C CA . ALA A 1 147 ? -8.013 5.691 -1.400 1.00 95.88 147 ALA A CA 1
ATOM 1182 C C . ALA A 1 147 ? -9.252 6.431 -0.860 1.00 95.88 147 ALA A C 1
ATOM 1184 O O . ALA A 1 147 ? -10.382 5.976 -1.049 1.00 95.88 147 ALA A O 1
ATOM 1185 N N . ALA A 1 148 ? -9.066 7.603 -0.244 1.00 96.31 148 ALA A N 1
ATOM 1186 C CA . ALA A 1 148 ? -10.167 8.430 0.241 1.00 96.31 148 ALA A CA 1
ATOM 1187 C C . ALA A 1 148 ? -11.053 8.948 -0.905 1.00 96.31 148 ALA A C 1
ATOM 1189 O O . ALA A 1 148 ? -12.277 8.845 -0.824 1.00 96.31 148 ALA A O 1
ATOM 1190 N N . VAL A 1 149 ? -10.468 9.459 -1.992 1.00 96.50 149 VAL A N 1
ATOM 1191 C CA . VAL A 1 149 ? -11.219 9.902 -3.181 1.00 96.50 149 VAL A CA 1
ATOM 1192 C C . VAL A 1 149 ? -11.949 8.725 -3.828 1.00 96.50 149 VAL A C 1
ATOM 1194 O O . VAL A 1 149 ? -13.140 8.824 -4.124 1.00 96.50 149 VAL A O 1
ATOM 1197 N N . PHE A 1 150 ? -11.278 7.583 -3.972 1.00 95.19 150 PHE A N 1
ATOM 1198 C CA . PHE A 1 150 ? -11.864 6.368 -4.529 1.00 95.19 150 PHE A CA 1
ATOM 1199 C C . PHE A 1 150 ? -13.047 5.862 -3.697 1.00 95.19 150 PHE A C 1
ATOM 1201 O O . PHE A 1 150 ? -14.053 5.456 -4.269 1.00 95.19 150 PHE A O 1
ATOM 1208 N N . SER A 1 151 ? -12.999 5.981 -2.364 1.00 94.25 151 SER A N 1
ATOM 1209 C CA . SER A 1 151 ? -14.139 5.644 -1.495 1.00 94.25 151 SER A CA 1
ATOM 1210 C C . SER A 1 151 ? -15.398 6.468 -1.799 1.00 94.25 151 SER A C 1
ATOM 1212 O O . SER A 1 151 ? -16.511 6.016 -1.544 1.00 94.25 151 SER A O 1
ATOM 1214 N N . ALA A 1 152 ? -15.237 7.671 -2.364 1.00 93.50 152 ALA A N 1
ATOM 1215 C CA . ALA A 1 152 ? -16.345 8.489 -2.838 1.00 93.50 152 ALA A CA 1
ATOM 1216 C C . ALA A 1 152 ? -16.896 7.974 -4.164 1.00 93.50 152 ALA A C 1
ATOM 1218 O O . ALA A 1 152 ? -18.105 7.963 -4.333 1.00 93.50 152 ALA A O 1
ATOM 1219 N N . ALA A 1 153 ? -16.016 7.586 -5.088 1.00 92.50 153 ALA A N 1
ATOM 1220 C CA . ALA A 1 153 ? -16.381 7.138 -6.427 1.00 92.50 153 ALA A CA 1
ATOM 1221 C C . ALA A 1 153 ? -17.006 5.734 -6.424 1.00 92.50 153 ALA A C 1
ATOM 1223 O O . ALA A 1 153 ? -17.941 5.479 -7.179 1.00 92.50 153 ALA A O 1
ATOM 1224 N N . TYR A 1 154 ? -16.519 4.845 -5.552 1.00 92.88 154 TYR A N 1
ATOM 1225 C CA . TYR A 1 154 ? -16.881 3.428 -5.512 1.00 92.88 154 TYR A CA 1
ATOM 1226 C C . TYR A 1 154 ? -18.398 3.158 -5.486 1.00 92.88 154 TYR A C 1
ATOM 1228 O O . TYR A 1 154 ? -18.866 2.410 -6.345 1.00 92.88 154 TYR A O 1
ATOM 1236 N N . PRO A 1 155 ? -19.210 3.796 -4.616 1.00 93.06 155 PRO A N 1
ATOM 1237 C CA . PRO A 1 155 ? -20.655 3.560 -4.586 1.00 93.06 155 PRO A CA 1
ATOM 1238 C C . PRO A 1 155 ? -21.400 3.986 -5.859 1.00 93.06 155 PRO A C 1
ATOM 1240 O O . PRO A 1 155 ? -22.499 3.494 -6.094 1.00 93.06 155 PRO A O 1
ATOM 1243 N N . TYR A 1 156 ? -20.837 4.891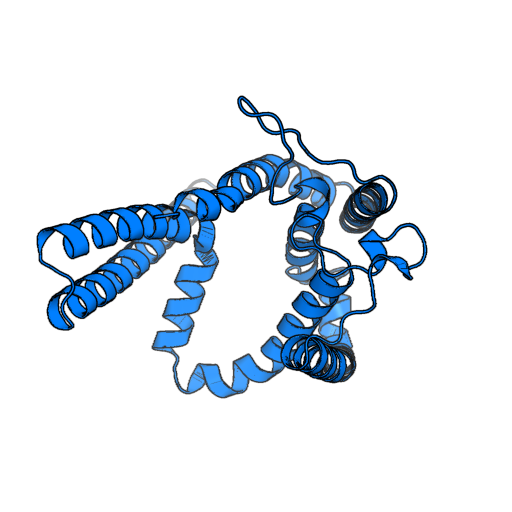 -6.672 1.00 91.25 156 TYR A N 1
ATOM 1244 C CA . TYR A 1 156 ? -21.498 5.385 -7.884 1.00 91.25 156 TYR A CA 1
ATOM 1245 C C . TYR A 1 156 ? -21.374 4.415 -9.060 1.00 91.25 156 TYR A C 1
ATOM 1247 O O . TYR A 1 156 ? -22.344 4.233 -9.788 1.00 91.25 156 TYR A O 1
ATOM 1255 N N . PHE A 1 157 ? -20.207 3.787 -9.255 1.00 90.00 157 PHE A N 1
ATOM 1256 C CA . PHE A 1 157 ? -19.983 2.889 -10.397 1.00 90.00 157 PHE A CA 1
ATOM 1257 C C . PHE A 1 157 ? -20.146 1.403 -10.053 1.00 90.00 157 PHE A C 1
ATOM 1259 O O . PHE A 1 157 ? -20.452 0.614 -10.946 1.00 90.00 157 PHE A O 1
ATOM 1266 N N . ALA A 1 158 ? -19.970 0.998 -8.788 1.00 92.12 158 ALA A N 1
ATOM 1267 C CA . ALA A 1 158 ? -20.077 -0.409 -8.394 1.00 92.12 158 ALA A CA 1
ATOM 1268 C C . ALA A 1 158 ? -21.419 -1.065 -8.797 1.00 92.12 158 ALA A C 1
ATOM 1270 O O . ALA A 1 158 ? -21.379 -2.188 -9.305 1.00 92.12 158 ALA A O 1
ATOM 1271 N N . PRO A 1 159 ? -22.589 -0.393 -8.683 1.00 94.00 159 PRO A N 1
ATOM 1272 C CA . PRO A 1 159 ? -23.863 -0.968 -9.124 1.00 94.00 159 PRO A CA 1
ATOM 1273 C C . PRO A 1 159 ? -23.977 -1.169 -10.642 1.00 94.00 159 PRO A C 1
ATOM 1275 O O . PRO A 1 159 ? -24.805 -1.958 -11.085 1.00 94.00 159 PRO A O 1
ATOM 1278 N N . TRP A 1 160 ? -23.182 -0.458 -11.449 1.00 95.31 160 TRP A N 1
ATOM 1279 C CA . TRP A 1 160 ? -23.248 -0.539 -12.914 1.00 95.31 160 TRP A CA 1
ATOM 1280 C C . TRP A 1 160 ? -22.445 -1.717 -13.467 1.00 95.31 160 TRP A C 1
ATOM 1282 O O . TRP A 1 160 ? -22.738 -2.215 -14.550 1.00 95.31 160 TRP A O 1
ATOM 1292 N N . VAL A 1 161 ? -21.434 -2.170 -12.723 1.00 94.44 161 VAL A N 1
ATOM 1293 C CA . VAL A 1 161 ? -20.543 -3.274 -13.108 1.00 94.44 161 VAL A CA 1
ATOM 1294 C C . VAL A 1 161 ? -20.292 -4.217 -11.919 1.00 94.44 161 VAL A C 1
ATOM 1296 O O . VAL A 1 161 ? -19.143 -4.400 -11.497 1.00 94.44 161 VAL A O 1
ATOM 1299 N N . PRO A 1 162 ? -21.348 -4.835 -11.350 1.00 92.44 162 PRO A N 1
ATOM 1300 C CA . PRO A 1 162 ? -21.232 -5.623 -10.122 1.00 92.44 162 PRO A CA 1
ATOM 1301 C C . PRO A 1 162 ? -20.300 -6.825 -10.298 1.00 92.44 162 PRO A C 1
ATOM 1303 O O . PRO A 1 162 ? -19.404 -7.018 -9.483 1.00 92.44 162 PRO A O 1
ATOM 1306 N N . TRP A 1 163 ? -20.411 -7.550 -11.418 1.00 92.00 163 TRP A N 1
ATOM 1307 C CA . TRP A 1 163 ? -19.536 -8.689 -11.723 1.00 92.00 163 TRP A CA 1
ATOM 1308 C C . TRP A 1 163 ? -18.050 -8.305 -11.758 1.00 92.00 163 TRP A C 1
ATOM 1310 O O . TRP A 1 163 ? -17.215 -9.003 -11.186 1.00 92.00 163 TRP A O 1
ATOM 1320 N N . LEU A 1 164 ? -17.707 -7.171 -12.382 1.00 91.75 164 LEU A N 1
ATOM 1321 C CA . LEU A 1 164 ? -16.316 -6.716 -12.462 1.00 91.75 164 LEU A CA 1
ATOM 1322 C C . LEU A 1 164 ? -15.800 -6.267 -11.093 1.00 91.75 164 LEU A C 1
ATOM 1324 O O . LEU A 1 164 ? -14.644 -6.504 -10.752 1.00 91.75 164 LEU A O 1
ATOM 1328 N N . THR A 1 165 ? -16.659 -5.627 -10.305 1.00 92.12 165 THR A N 1
ATOM 1329 C CA . THR A 1 165 ? -16.311 -5.153 -8.968 1.00 92.12 165 THR A CA 1
ATOM 1330 C C . THR A 1 165 ? -16.065 -6.335 -8.034 1.00 92.12 165 THR A C 1
ATOM 1332 O O . THR A 1 165 ? -15.017 -6.397 -7.400 1.00 92.12 165 THR A O 1
ATOM 1335 N N . GLU A 1 166 ? -16.959 -7.325 -8.019 1.00 90.62 166 GLU A N 1
ATOM 1336 C CA . GLU A 1 166 ? -16.778 -8.574 -7.272 1.00 90.62 166 GLU A CA 1
ATOM 1337 C C . GLU A 1 166 ? -15.518 -9.322 -7.710 1.00 90.62 166 GLU A C 1
ATOM 1339 O O . GLU A 1 166 ? -14.728 -9.750 -6.864 1.00 90.62 166 GLU A O 1
ATOM 1344 N N . PHE A 1 167 ? -15.292 -9.419 -9.024 1.00 91.69 167 PHE A N 1
ATOM 1345 C CA . PHE A 1 167 ? -14.093 -10.019 -9.593 1.00 91.69 167 PHE A CA 1
ATOM 1346 C C . PHE A 1 167 ? -12.824 -9.338 -9.066 1.00 91.69 167 PHE A C 1
ATOM 1348 O O . PHE A 1 167 ? -12.004 -9.983 -8.412 1.00 91.69 167 PHE A O 1
ATOM 1355 N N . LEU A 1 168 ? -12.675 -8.028 -9.267 1.00 92.62 168 LEU A N 1
ATOM 1356 C CA . LEU A 1 168 ? -11.487 -7.283 -8.843 1.00 92.62 168 LEU A CA 1
ATOM 1357 C C . LEU A 1 168 ? -11.317 -7.278 -7.315 1.00 92.62 168 LEU A C 1
ATOM 1359 O O . LEU A 1 168 ? -10.198 -7.425 -6.818 1.00 92.62 168 LEU A O 1
ATOM 1363 N N . SER A 1 169 ? -12.409 -7.178 -6.554 1.00 92.25 169 SER A N 1
ATOM 1364 C CA . SER A 1 169 ? -12.383 -7.270 -5.092 1.00 92.25 169 SER A CA 1
ATOM 1365 C C . SER A 1 169 ? -11.974 -8.660 -4.595 1.00 92.25 169 SER A C 1
ATOM 1367 O O . SER A 1 169 ? -11.299 -8.755 -3.570 1.00 92.25 169 SER A O 1
ATOM 1369 N N . SER A 1 170 ? -12.348 -9.742 -5.288 1.00 92.81 170 SER A N 1
ATOM 1370 C CA . SER A 1 170 ? -11.894 -11.107 -4.961 1.00 92.81 170 SER A CA 1
ATOM 1371 C C . SER A 1 170 ? -10.386 -11.273 -5.170 1.00 92.81 170 SER A C 1
ATOM 1373 O O . SER A 1 170 ? -9.692 -11.809 -4.299 1.00 92.81 170 SER A O 1
ATOM 1375 N N . LEU A 1 171 ? -9.857 -10.718 -6.269 1.00 93.81 171 LEU A N 1
ATOM 1376 C CA . LEU A 1 171 ? -8.425 -10.726 -6.553 1.00 93.81 171 LEU A CA 1
ATOM 1377 C C . LEU A 1 171 ? -7.648 -9.926 -5.499 1.00 93.81 171 LEU A C 1
ATOM 1379 O O . LEU A 1 171 ? -6.615 -10.379 -5.011 1.00 93.81 171 LEU A O 1
ATOM 1383 N N . GLY A 1 172 ? -8.163 -8.752 -5.121 1.00 90.19 172 GLY A N 1
ATOM 1384 C CA . GLY A 1 172 ? -7.540 -7.872 -4.132 1.00 90.19 172 GLY A CA 1
ATOM 1385 C C . GLY A 1 172 ? -7.513 -8.452 -2.715 1.00 90.19 172 GLY A C 1
ATOM 1386 O O . GLY A 1 172 ? -6.499 -8.327 -2.032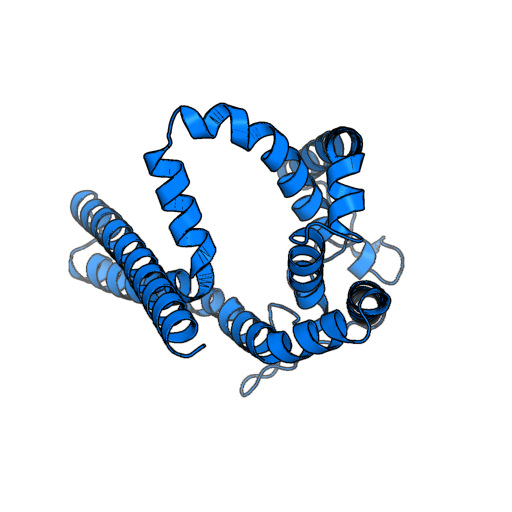 1.00 90.19 172 GLY A O 1
ATOM 1387 N N . ARG A 1 173 ? -8.586 -9.132 -2.279 1.00 91.12 173 ARG A N 1
ATOM 1388 C CA . ARG A 1 173 ? -8.641 -9.811 -0.967 1.00 91.12 173 ARG A CA 1
ATOM 1389 C C . ARG A 1 173 ? -7.598 -10.922 -0.833 1.00 91.12 173 ARG A C 1
ATOM 1391 O O . ARG A 1 173 ? -7.079 -11.134 0.256 1.00 91.12 173 ARG A O 1
ATOM 1398 N N . ASN A 1 174 ? -7.263 -11.580 -1.944 1.00 91.69 174 ASN A N 1
ATOM 1399 C CA . ASN A 1 174 ? -6.299 -12.680 -2.012 1.00 91.69 174 ASN A CA 1
ATOM 1400 C C . ASN A 1 174 ? -5.013 -12.280 -2.750 1.00 91.69 174 ASN A C 1
ATOM 1402 O O . ASN A 1 174 ? -4.397 -13.110 -3.425 1.00 91.69 174 ASN A O 1
ATOM 1406 N N . SER A 1 175 ? -4.612 -11.010 -2.638 1.00 89.62 175 SER A N 1
ATOM 1407 C CA . SER A 1 175 ? -3.559 -10.407 -3.463 1.00 89.62 175 SER A CA 1
ATOM 1408 C C . SER A 1 175 ? -2.240 -11.181 -3.452 1.00 89.62 175 SER A C 1
ATOM 1410 O O . SER A 1 175 ? -1.617 -11.292 -4.502 1.00 89.62 175 SER A O 1
ATOM 1412 N N . LEU A 1 176 ? -1.838 -11.770 -2.319 1.00 88.44 176 LEU A N 1
ATOM 1413 C CA . LEU A 1 176 ? -0.615 -12.576 -2.223 1.00 88.44 176 LEU A CA 1
ATOM 1414 C C . LEU A 1 176 ? -0.695 -13.854 -3.073 1.00 88.44 176 LEU A C 1
ATOM 1416 O O . LEU A 1 176 ? 0.179 -14.096 -3.903 1.00 88.44 176 LEU A O 1
ATOM 1420 N N . ASN A 1 177 ? -1.755 -14.650 -2.904 1.00 90.31 177 ASN A N 1
ATOM 1421 C CA . ASN A 1 177 ? -1.946 -15.894 -3.660 1.00 90.31 177 ASN A CA 1
ATOM 1422 C C . ASN A 1 177 ? -2.070 -15.602 -5.159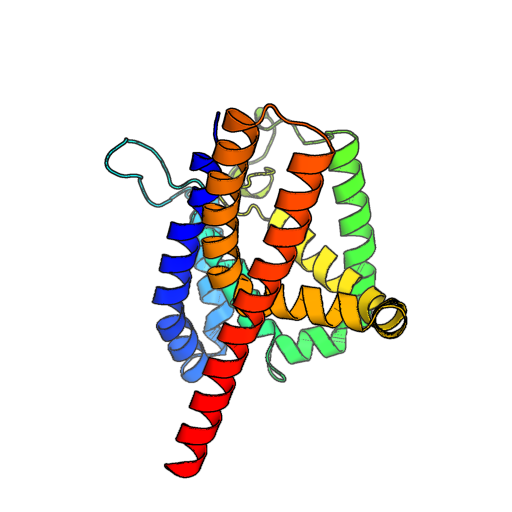 1.00 90.31 177 ASN A C 1
ATOM 1424 O O . ASN A 1 177 ? -1.420 -16.246 -5.984 1.00 90.31 177 ASN A O 1
ATOM 1428 N N . VAL A 1 178 ? -2.869 -14.586 -5.497 1.00 92.44 178 VAL A N 1
ATOM 1429 C CA . VAL A 1 178 ? -3.074 -14.127 -6.873 1.00 92.44 178 VAL A CA 1
ATOM 1430 C C . VAL A 1 178 ? -1.760 -13.642 -7.478 1.00 92.44 178 VAL A C 1
ATOM 1432 O O . VAL A 1 178 ? -1.463 -13.994 -8.612 1.00 92.44 178 VAL A O 1
ATOM 1435 N N . PHE A 1 179 ? -0.937 -12.901 -6.734 1.00 90.06 179 PHE A N 1
ATOM 1436 C CA . PHE A 1 179 ? 0.367 -12.434 -7.200 1.00 90.06 179 PHE A CA 1
ATOM 1437 C C . PHE A 1 179 ? 1.337 -13.593 -7.477 1.00 90.06 179 PHE A C 1
ATOM 1439 O O . PHE A 1 179 ? 1.998 -13.601 -8.520 1.00 90.06 179 PHE A O 1
ATOM 1446 N N . CYS A 1 180 ? 1.412 -14.587 -6.586 1.00 88.88 180 CYS A N 1
ATOM 1447 C CA . CYS A 1 180 ? 2.256 -15.769 -6.781 1.00 88.88 180 CYS A CA 1
ATOM 1448 C C . CYS A 1 180 ? 1.872 -16.522 -8.063 1.00 88.88 180 CYS A C 1
ATOM 1450 O O . CYS A 1 180 ? 2.732 -16.801 -8.900 1.00 88.88 180 CYS A O 1
ATOM 1452 N N . VAL A 1 181 ? 0.575 -16.788 -8.256 1.00 92.75 181 VAL A N 1
ATOM 1453 C CA . VAL A 1 181 ? 0.074 -17.460 -9.464 1.00 92.75 181 VAL A CA 1
ATOM 1454 C C . VAL A 1 181 ? 0.272 -16.588 -10.704 1.00 92.75 181 VAL A C 1
ATOM 1456 O O . VAL A 1 181 ? 0.785 -17.078 -11.706 1.00 92.75 181 VAL A O 1
ATOM 1459 N N . ALA A 1 182 ? -0.040 -15.290 -10.639 1.00 92.00 182 ALA A N 1
ATOM 1460 C CA . ALA A 1 182 ? 0.167 -14.351 -11.743 1.00 92.00 182 ALA A CA 1
ATOM 1461 C C . ALA A 1 182 ? 1.624 -14.314 -12.202 1.00 92.00 182 ALA A C 1
ATOM 1463 O O . ALA A 1 182 ? 1.884 -14.267 -13.400 1.00 92.00 182 ALA A O 1
ATOM 1464 N N . SER A 1 183 ? 2.575 -14.376 -11.271 1.00 89.19 183 SER A N 1
ATOM 1465 C CA . SER A 1 183 ? 3.999 -14.352 -11.597 1.00 89.19 183 SER A CA 1
ATOM 1466 C C . SER A 1 183 ? 4.441 -15.617 -12.340 1.00 89.19 183 SER A C 1
ATOM 1468 O O . SER A 1 183 ? 5.135 -15.523 -13.352 1.00 89.19 183 SER A O 1
ATOM 1470 N N . LEU A 1 184 ? 3.984 -16.795 -11.895 1.00 90.69 184 LEU A N 1
ATOM 1471 C CA . LEU A 1 184 ? 4.240 -18.065 -12.585 1.00 90.69 184 LEU A CA 1
ATOM 1472 C C . LEU A 1 184 ? 3.574 -18.101 -13.966 1.00 90.69 184 LEU A C 1
ATOM 1474 O O . LEU A 1 184 ? 4.219 -18.451 -14.953 1.00 90.69 184 LEU A O 1
ATOM 1478 N N . LEU A 1 185 ? 2.310 -17.677 -14.058 1.00 92.62 185 LEU A N 1
ATOM 1479 C CA . LEU A 1 185 ? 1.585 -17.584 -15.327 1.00 92.62 185 LEU A CA 1
ATOM 1480 C C . LEU A 1 185 ? 2.237 -16.588 -16.285 1.00 92.62 185 LEU A C 1
ATOM 1482 O O . LEU A 1 185 ? 2.282 -16.839 -17.484 1.00 92.62 185 LEU A O 1
ATOM 1486 N N . SER A 1 186 ? 2.785 -15.485 -15.773 1.00 90.75 186 SER A N 1
ATOM 1487 C CA . SER A 1 186 ? 3.510 -14.509 -16.582 1.00 90.75 186 SER A CA 1
ATOM 1488 C C . SER A 1 186 ? 4.782 -15.116 -17.182 1.00 90.75 186 SER A C 1
ATOM 1490 O O . SER A 1 186 ? 5.087 -14.853 -18.344 1.00 90.75 186 SER A O 1
ATOM 1492 N N . LEU A 1 187 ? 5.514 -15.951 -16.435 1.00 90.12 187 LEU A N 1
ATOM 1493 C CA . LEU A 1 187 ? 6.679 -16.674 -16.956 1.00 90.12 187 LEU A CA 1
ATOM 1494 C C . LEU A 1 187 ? 6.270 -17.712 -18.013 1.00 90.12 187 LEU A C 1
ATOM 1496 O O . LEU A 1 187 ? 6.846 -17.743 -19.099 1.00 90.12 187 LEU A O 1
ATOM 1500 N N . ILE A 1 188 ? 5.237 -18.513 -17.731 1.00 91.50 188 ILE A N 1
ATOM 1501 C CA . ILE A 1 188 ? 4.691 -19.494 -18.684 1.00 91.50 188 ILE A CA 1
ATOM 1502 C C . ILE A 1 188 ? 4.238 -18.790 -19.967 1.00 91.50 188 ILE A C 1
ATOM 1504 O O . ILE A 1 188 ? 4.593 -19.213 -21.062 1.00 91.50 188 ILE A O 1
ATOM 1508 N N . GLY A 1 189 ? 3.518 -17.674 -19.845 1.00 91.00 189 GLY A N 1
ATOM 1509 C CA . GLY A 1 189 ? 3.079 -16.865 -20.976 1.00 91.00 189 GLY A CA 1
ATOM 1510 C C . GLY A 1 189 ? 4.246 -16.337 -21.811 1.00 91.00 189 GLY A C 1
ATOM 1511 O O . GLY A 1 189 ? 4.172 -16.362 -23.037 1.00 91.00 189 GLY A O 1
ATOM 1512 N N . GLN A 1 190 ? 5.353 -15.920 -21.183 1.00 89.75 190 GLN A N 1
ATOM 1513 C CA . GLN A 1 190 ? 6.563 -15.531 -21.918 1.00 89.75 190 GLN A CA 1
ATOM 1514 C C . GLN A 1 190 ? 7.170 -16.697 -22.700 1.00 89.75 190 GLN A C 1
ATOM 1516 O O . GLN A 1 190 ? 7.537 -16.510 -23.859 1.00 89.75 190 GLN A O 1
ATOM 1521 N N . ILE A 1 191 ? 7.229 -17.892 -22.108 1.00 90.94 191 ILE A N 1
ATOM 1522 C CA . ILE A 1 191 ? 7.724 -19.099 -22.784 1.00 90.94 191 ILE A CA 1
ATOM 1523 C C . ILE A 1 191 ? 6.820 -19.455 -23.972 1.00 90.94 191 ILE A C 1
ATOM 1525 O O . ILE A 1 191 ? 7.314 -19.680 -25.072 1.00 90.94 191 ILE A O 1
ATOM 1529 N N . VAL A 1 192 ? 5.496 -19.437 -23.789 1.00 90.94 192 VAL A N 1
ATOM 1530 C CA . VAL A 1 192 ? 4.523 -19.705 -24.862 1.00 90.94 192 VAL A CA 1
ATOM 1531 C C . VAL A 1 192 ? 4.678 -18.699 -26.006 1.00 90.94 192 VAL A C 1
ATOM 1533 O O . VAL A 1 192 ? 4.791 -19.101 -27.162 1.00 90.94 192 VAL A O 1
ATOM 1536 N N . ARG A 1 193 ? 4.755 -17.396 -25.708 1.00 90.88 193 ARG A N 1
ATOM 1537 C CA . ARG A 1 193 ? 4.960 -16.357 -26.736 1.00 90.88 193 ARG A CA 1
ATOM 1538 C C . ARG A 1 193 ? 6.291 -16.508 -27.470 1.00 90.88 193 ARG A C 1
ATOM 1540 O O . ARG A 1 193 ? 6.357 -16.203 -28.658 1.00 90.88 193 ARG A O 1
ATOM 1547 N N . TYR A 1 194 ? 7.334 -16.964 -26.777 1.00 90.00 194 TYR A N 1
ATOM 1548 C CA . TYR A 1 194 ? 8.636 -17.237 -27.380 1.00 90.00 194 TYR A CA 1
ATOM 1549 C C . TYR A 1 194 ? 8.579 -18.430 -28.346 1.00 90.00 194 TYR A C 1
ATOM 1551 O O . TYR A 1 194 ? 9.109 -18.340 -29.447 1.00 90.00 194 TYR A O 1
ATOM 1559 N N . LEU A 1 195 ? 7.895 -19.516 -27.970 1.00 91.62 195 LEU A N 1
ATOM 1560 C CA . LEU A 1 195 ? 7.792 -20.732 -28.787 1.00 91.62 195 LEU A CA 1
ATOM 1561 C C . LEU A 1 195 ? 6.900 -20.560 -30.021 1.00 91.62 195 LEU A C 1
ATOM 1563 O O . LEU A 1 195 ? 7.245 -21.034 -31.099 1.00 91.62 195 LEU A O 1
ATOM 1567 N N . TYR A 1 196 ? 5.754 -19.895 -29.873 1.00 88.19 196 TYR A N 1
ATOM 1568 C CA . TYR A 1 196 ? 4.747 -19.806 -30.936 1.00 88.19 196 TYR A CA 1
ATOM 1569 C C . TYR A 1 196 ? 4.857 -18.549 -31.799 1.00 88.19 196 TYR A C 1
ATOM 1571 O O . TYR A 1 196 ? 4.020 -18.363 -32.675 1.00 88.19 196 TYR A O 1
ATOM 1579 N N . THR A 1 197 ? 5.894 -17.727 -31.591 1.00 78.31 197 THR A N 1
ATOM 1580 C CA . THR A 1 197 ? 6.076 -16.401 -32.206 1.00 78.31 197 THR A CA 1
ATOM 1581 C C . THR A 1 197 ? 4.884 -15.487 -31.898 1.00 78.31 197 THR A C 1
ATOM 1583 O O . THR A 1 197 ? 3.779 -15.683 -32.394 1.00 78.31 197 THR A O 1
ATOM 1586 N N . GLY A 1 198 ? 5.089 -14.490 -31.032 1.00 75.50 198 GLY A N 1
ATOM 1587 C CA . GLY A 1 198 ? 4.019 -13.615 -30.535 1.00 75.50 198 GLY A CA 1
ATOM 1588 C C . GLY A 1 198 ? 3.058 -13.144 -31.636 1.00 75.50 198 GLY A C 1
ATOM 1589 O O . GLY A 1 198 ? 3.446 -12.408 -32.540 1.00 75.50 198 GLY A O 1
ATOM 1590 N N . SER A 1 199 ? 1.801 -13.578 -31.545 1.00 88.56 199 SER A N 1
ATOM 1591 C CA . SER A 1 199 ? 0.707 -13.193 -32.436 1.00 88.56 199 SER A CA 1
ATOM 1592 C C . SER A 1 199 ? -0.484 -12.746 -31.597 1.00 88.56 199 SER A C 1
ATOM 1594 O O . SER A 1 199 ? -0.627 -13.167 -30.448 1.00 88.56 199 SER A O 1
ATOM 1596 N N . LEU A 1 200 ? -1.370 -11.922 -32.168 1.00 91.38 200 LEU A N 1
ATOM 1597 C CA . LEU A 1 200 ? -2.560 -11.428 -31.463 1.00 91.38 200 LEU A CA 1
ATOM 1598 C C . LEU A 1 200 ? -3.387 -12.581 -30.867 1.00 91.38 200 LEU A C 1
ATOM 1600 O O . LEU A 1 200 ? -3.886 -12.474 -29.749 1.00 91.38 200 LEU A O 1
ATOM 1604 N N . LEU A 1 201 ? -3.506 -13.696 -31.595 1.00 92.38 201 LEU A N 1
ATOM 1605 C CA . LEU A 1 201 ? -4.258 -14.869 -31.155 1.00 92.38 201 LEU A CA 1
ATOM 1606 C C . LEU A 1 201 ? -3.599 -15.546 -29.947 1.00 92.38 201 LEU A C 1
ATOM 1608 O O . LEU A 1 201 ? -4.280 -15.808 -28.958 1.00 92.38 201 LEU A O 1
ATOM 1612 N N . VAL A 1 202 ? -2.281 -15.769 -29.992 1.00 90.88 202 VAL A N 1
ATOM 1613 C CA . VAL A 1 202 ? -1.528 -16.345 -28.864 1.00 90.88 202 VAL A CA 1
ATOM 1614 C C . VAL A 1 202 ? -1.620 -15.431 -27.641 1.00 90.88 202 VAL A C 1
ATOM 1616 O O . VAL A 1 202 ? -1.914 -15.901 -26.544 1.00 90.88 202 VAL A O 1
ATOM 1619 N N . ASP A 1 203 ? -1.458 -14.122 -27.830 1.00 91.81 203 ASP A N 1
ATOM 1620 C CA . ASP A 1 203 ? -1.525 -13.137 -26.749 1.00 91.81 203 ASP A CA 1
ATOM 1621 C C . ASP A 1 203 ? -2.925 -13.083 -26.120 1.00 91.81 203 ASP A C 1
ATOM 1623 O O . ASP A 1 203 ? -3.056 -13.069 -24.895 1.00 91.81 203 ASP A O 1
ATOM 1627 N N . THR A 1 204 ? -3.977 -13.140 -26.941 1.00 94.31 204 THR A N 1
ATOM 1628 C CA . THR A 1 204 ? -5.369 -13.175 -26.469 1.00 94.31 204 THR A CA 1
ATOM 1629 C C . THR A 1 204 ? -5.642 -14.433 -25.648 1.00 94.31 204 THR A C 1
ATOM 1631 O O . THR A 1 204 ? -6.198 -14.340 -24.555 1.00 94.31 204 THR A O 1
ATOM 1634 N N . ILE A 1 205 ? -5.207 -15.606 -26.123 1.00 93.75 205 ILE A N 1
ATOM 1635 C CA . ILE A 1 205 ? -5.372 -16.874 -25.396 1.00 93.75 205 ILE A CA 1
ATOM 1636 C C . ILE A 1 205 ? -4.638 -16.827 -24.054 1.00 93.75 205 ILE A C 1
ATOM 1638 O O . ILE A 1 205 ? -5.210 -17.209 -23.031 1.00 93.75 205 ILE A O 1
ATOM 1642 N N . VAL A 1 206 ? -3.396 -16.335 -24.027 1.00 93.62 206 VAL A N 1
ATOM 1643 C CA . VAL A 1 206 ? -2.600 -16.212 -22.795 1.00 93.62 206 VAL A CA 1
ATOM 1644 C C . VAL A 1 206 ? -3.278 -15.277 -21.791 1.00 93.62 206 VAL A C 1
ATOM 1646 O O . VAL A 1 206 ? -3.369 -15.615 -20.613 1.00 93.62 206 VAL A O 1
ATOM 1649 N N . VAL A 1 207 ? -3.800 -14.131 -22.234 1.00 93.88 207 VAL A N 1
ATOM 1650 C CA . VAL A 1 207 ? -4.482 -13.179 -21.343 1.00 93.88 207 VAL A CA 1
ATOM 1651 C C . VAL A 1 207 ? -5.797 -13.749 -20.816 1.00 93.88 207 VAL A C 1
ATOM 1653 O O . VAL A 1 207 ? -6.019 -13.725 -19.607 1.00 93.88 207 VAL A O 1
ATOM 1656 N N . VAL A 1 208 ? -6.652 -14.300 -21.683 1.00 95.38 208 VAL A N 1
ATOM 1657 C CA . VAL A 1 208 ? -7.965 -14.837 -21.282 1.00 95.38 208 VAL A CA 1
ATOM 1658 C C . VAL A 1 208 ? -7.806 -16.031 -20.338 1.00 95.38 208 VAL A C 1
ATOM 1660 O O . VAL A 1 208 ? -8.446 -16.074 -19.286 1.00 95.38 208 VAL A O 1
ATOM 1663 N N . SER A 1 209 ? -6.911 -16.971 -20.662 1.00 95.38 209 SER A N 1
ATOM 1664 C CA . SER A 1 209 ? -6.612 -18.109 -19.780 1.00 95.38 209 SER A CA 1
ATOM 1665 C C . SER A 1 209 ? -5.991 -17.657 -18.457 1.00 95.38 209 SER A C 1
ATOM 1667 O O . SER A 1 209 ? -6.400 -18.127 -17.396 1.00 95.38 209 SER A O 1
ATOM 1669 N N . GLY A 1 210 ? -5.075 -16.685 -18.497 1.00 94.75 210 GLY A N 1
ATOM 1670 C CA . GLY A 1 210 ? -4.487 -16.079 -17.309 1.00 94.75 210 GLY A CA 1
ATOM 1671 C C . GLY A 1 210 ? -5.544 -15.465 -16.393 1.00 94.75 210 GLY A C 1
ATOM 1672 O O . GLY A 1 210 ? -5.585 -15.787 -15.210 1.00 94.75 210 GLY A O 1
ATOM 1673 N N . MET A 1 211 ? -6.451 -14.645 -16.931 1.00 93.81 211 MET A N 1
ATOM 1674 C CA . MET A 1 211 ? -7.546 -14.041 -16.162 1.00 93.81 211 MET A CA 1
ATOM 1675 C C . MET A 1 211 ? -8.446 -15.096 -15.507 1.00 93.81 211 MET A C 1
ATOM 1677 O O . MET A 1 211 ? -8.767 -14.968 -14.325 1.00 93.81 211 MET A O 1
ATOM 1681 N N . GLY A 1 212 ? -8.802 -16.158 -16.238 1.00 94.75 212 GLY A N 1
ATOM 1682 C CA . GLY A 1 212 ? -9.594 -17.266 -15.700 1.00 94.75 212 GLY A CA 1
ATOM 1683 C C . GLY A 1 212 ? -8.893 -18.005 -14.555 1.00 94.75 212 GLY A C 1
ATOM 1684 O O . GLY A 1 212 ? -9.511 -18.298 -13.533 1.00 94.75 212 GLY A O 1
ATOM 1685 N N . LEU A 1 213 ? -7.586 -18.251 -14.671 1.00 95.75 213 LEU A N 1
ATOM 1686 C CA . LEU A 1 213 ? -6.800 -18.905 -13.619 1.00 95.75 213 LEU A CA 1
ATOM 1687 C C . LEU A 1 213 ? -6.598 -18.015 -12.385 1.00 95.75 213 LEU A C 1
ATOM 1689 O O . LEU A 1 213 ? -6.613 -18.514 -11.257 1.00 95.75 213 LEU A O 1
ATOM 1693 N N . LEU A 1 214 ? -6.450 -16.700 -12.567 1.00 95.19 214 LEU A N 1
ATOM 1694 C CA . LEU A 1 214 ? -6.396 -15.752 -11.450 1.00 95.19 214 LEU A CA 1
ATOM 1695 C C . LEU A 1 214 ? -7.729 -15.688 -10.707 1.00 95.19 214 LEU A C 1
ATOM 1697 O O . LEU A 1 214 ? -7.738 -15.706 -9.475 1.00 95.19 214 LEU A O 1
ATOM 1701 N N . TRP A 1 215 ? -8.845 -15.689 -11.442 1.00 94.31 215 TRP A N 1
ATOM 1702 C CA . TRP A 1 215 ? -10.172 -15.807 -10.846 1.00 94.31 215 TRP A CA 1
ATOM 1703 C C . TRP A 1 215 ? -10.307 -17.084 -10.017 1.00 94.31 215 TRP A C 1
ATOM 1705 O O . TRP A 1 215 ? -10.674 -17.026 -8.845 1.00 94.31 215 TRP A O 1
ATOM 1715 N N . LEU A 1 216 ? -9.947 -18.227 -10.610 1.00 94.44 216 LEU A N 1
ATOM 1716 C CA . LEU A 1 216 ? -10.005 -19.529 -9.952 1.00 94.44 216 LEU A CA 1
ATOM 1717 C C . LEU A 1 216 ? -9.160 -19.542 -8.672 1.00 94.44 216 LEU A C 1
ATOM 1719 O O . LEU A 1 216 ? -9.601 -20.043 -7.643 1.00 94.44 216 LEU A O 1
ATOM 1723 N N . THR A 1 217 ? -7.970 -18.943 -8.708 1.00 94.44 217 THR A N 1
ATOM 1724 C CA . THR A 1 217 ? -7.070 -18.841 -7.549 1.00 94.44 217 THR A CA 1
ATOM 1725 C C . THR A 1 217 ? -7.708 -18.060 -6.399 1.00 94.44 217 THR A C 1
ATOM 1727 O O . THR A 1 217 ? -7.654 -18.498 -5.244 1.00 94.44 217 THR A O 1
ATOM 1730 N N . ALA A 1 218 ? -8.328 -16.915 -6.698 1.00 93.19 218 ALA A N 1
ATOM 1731 C CA . ALA A 1 218 ? -9.041 -16.131 -5.695 1.00 93.19 218 ALA A CA 1
ATOM 1732 C C . ALA A 1 218 ? -10.253 -16.898 -5.147 1.00 93.19 218 ALA A C 1
ATOM 1734 O O . ALA A 1 218 ? -10.428 -16.983 -3.932 1.00 93.19 218 ALA A O 1
ATOM 1735 N N . TRP A 1 219 ? -11.031 -17.535 -6.026 1.00 92.44 219 TRP A N 1
ATOM 1736 C CA . TRP A 1 219 ? -12.201 -18.325 -5.646 1.00 92.44 219 TRP A CA 1
ATOM 1737 C C . TRP A 1 219 ? -11.848 -19.510 -4.733 1.00 92.44 219 TRP A C 1
ATOM 1739 O O . TRP A 1 219 ? -12.470 -19.686 -3.685 1.00 92.44 219 TRP A O 1
ATOM 1749 N N . VAL A 1 220 ? -10.807 -20.283 -5.069 1.00 92.75 220 VAL A N 1
ATOM 1750 C CA . VAL A 1 220 ? -10.321 -21.401 -4.238 1.00 92.75 220 VAL A CA 1
ATOM 1751 C C . VAL A 1 220 ? -9.839 -20.904 -2.874 1.00 92.75 220 VAL A C 1
ATOM 1753 O O . VAL A 1 220 ? -10.099 -21.553 -1.858 1.00 92.75 220 VAL A O 1
ATOM 1756 N N . SER A 1 221 ? -9.149 -19.760 -2.832 1.00 90.06 221 SER A N 1
ATOM 1757 C CA . SER A 1 221 ? -8.673 -19.170 -1.574 1.00 90.06 221 SER A CA 1
ATOM 1758 C C . SER A 1 221 ? -9.848 -18.803 -0.660 1.00 90.06 221 SER A C 1
ATOM 1760 O O . SER A 1 221 ? -9.881 -19.223 0.494 1.00 90.06 221 SER A O 1
ATOM 1762 N N . GLU A 1 222 ? -10.874 -18.138 -1.197 1.00 90.50 222 GLU A N 1
ATOM 1763 C CA . GLU A 1 222 ? -12.075 -17.789 -0.426 1.00 90.50 222 GLU A CA 1
ATOM 1764 C C . GLU A 1 222 ? -12.873 -19.010 0.029 1.00 90.50 222 GLU A C 1
ATOM 1766 O O . GLU A 1 222 ? -13.408 -19.024 1.140 1.00 90.50 222 GLU A O 1
ATOM 1771 N N . TRP A 1 223 ? -12.975 -20.042 -0.812 1.00 88.00 223 TRP A N 1
ATOM 1772 C CA . TRP A 1 223 ? -13.661 -21.277 -0.445 1.00 88.00 223 TRP A CA 1
ATOM 1773 C C . TRP A 1 223 ? -12.995 -21.947 0.765 1.00 88.00 223 TRP A C 1
ATOM 1775 O O . TRP A 1 223 ? -13.690 -22.343 1.703 1.00 88.00 223 TRP A O 1
ATOM 1785 N N . ARG A 1 224 ? -11.657 -22.005 0.795 1.00 84.31 224 ARG A N 1
ATOM 1786 C CA . ARG A 1 224 ? -10.895 -22.550 1.932 1.00 84.31 224 ARG A CA 1
ATOM 1787 C C . ARG A 1 224 ? -11.146 -21.764 3.218 1.00 84.31 224 ARG A C 1
ATOM 1789 O O . ARG A 1 224 ? -11.376 -22.378 4.260 1.00 84.31 224 ARG A O 1
ATOM 1796 N N . ASP A 1 225 ? -11.158 -20.437 3.143 1.00 83.06 225 ASP A N 1
ATOM 1797 C CA . ASP A 1 225 ? -11.398 -19.578 4.307 1.00 83.06 225 ASP A CA 1
ATOM 1798 C C . ASP A 1 225 ? -12.812 -19.760 4.875 1.00 83.06 225 ASP A C 1
ATOM 1800 O O . ASP A 1 225 ? -12.993 -19.852 6.093 1.00 83.06 225 ASP A O 1
ATOM 1804 N N . ARG A 1 226 ? -13.824 -19.898 4.004 1.00 84.12 226 ARG A N 1
ATOM 1805 C CA . ARG A 1 226 ? -15.207 -20.185 4.423 1.00 84.12 226 ARG A CA 1
ATOM 1806 C C . ARG A 1 226 ? -15.314 -21.525 5.152 1.00 84.12 226 ARG A C 1
ATOM 1808 O O . ARG A 1 226 ? -15.951 -21.587 6.200 1.00 84.12 226 ARG A O 1
ATOM 1815 N N . GLN A 1 227 ? -14.669 -22.575 4.643 1.00 80.00 227 GLN A N 1
ATOM 1816 C CA . GLN A 1 227 ? -14.664 -23.898 5.285 1.00 80.00 227 GLN A CA 1
ATOM 1817 C C . GLN A 1 227 ? -14.014 -23.855 6.677 1.00 80.00 227 GLN A C 1
ATOM 1819 O O . GLN A 1 227 ? -14.553 -24.403 7.637 1.00 80.00 227 GLN A O 1
ATOM 1824 N N . GLN A 1 228 ? -12.888 -23.148 6.818 1.00 79.00 228 GLN A N 1
ATOM 1825 C CA . GLN A 1 228 ? -12.226 -22.976 8.115 1.00 79.00 228 GLN A CA 1
ATOM 1826 C C . GLN A 1 228 ? -13.089 -22.199 9.115 1.00 79.00 228 GLN A C 1
ATOM 1828 O O . GLN A 1 228 ? -13.097 -22.524 10.303 1.00 79.00 228 GLN A O 1
ATOM 1833 N N . ALA A 1 229 ? -13.819 -21.181 8.653 1.00 77.88 229 ALA A N 1
ATOM 1834 C CA . ALA A 1 229 ? -14.740 -20.429 9.496 1.00 77.88 229 ALA A CA 1
ATOM 1835 C C . ALA A 1 229 ? -15.888 -21.312 10.015 1.00 77.88 229 ALA A C 1
ATOM 1837 O O . ALA A 1 229 ? -16.169 -21.292 11.212 1.00 77.88 229 ALA A O 1
ATOM 1838 N N . VAL A 1 230 ? -16.492 -22.134 9.148 1.00 78.62 230 VAL A N 1
ATOM 1839 C CA . VAL A 1 230 ? -17.549 -23.089 9.530 1.00 78.62 230 VAL A CA 1
ATOM 1840 C C . VAL A 1 230 ? -17.030 -24.104 10.553 1.00 78.62 230 VAL A C 1
ATOM 1842 O O . VAL A 1 230 ? -17.655 -24.285 11.595 1.00 78.62 230 VAL A O 1
ATOM 1845 N N . ALA A 1 231 ? -15.851 -24.688 10.321 1.00 74.75 231 ALA A N 1
ATOM 1846 C CA . ALA A 1 231 ? -15.250 -25.657 11.239 1.00 74.75 231 ALA A CA 1
ATOM 1847 C C . ALA A 1 231 ? -14.973 -25.077 12.643 1.00 74.75 231 ALA A C 1
ATOM 1849 O O . ALA A 1 231 ? -15.134 -25.764 13.651 1.00 74.75 231 ALA A O 1
ATOM 1850 N N . ARG A 1 232 ? -14.581 -23.796 12.733 1.00 73.94 232 ARG A N 1
ATOM 1851 C CA . ARG A 1 232 ? -14.374 -23.101 14.020 1.00 73.94 232 ARG A CA 1
ATOM 1852 C C . ARG A 1 232 ? -15.675 -22.850 14.777 1.00 73.94 232 ARG A C 1
ATOM 1854 O O . ARG A 1 232 ? -15.645 -22.819 16.003 1.00 73.94 232 ARG A O 1
ATOM 1861 N N . LEU A 1 233 ? -16.782 -22.634 14.067 1.00 78.19 233 LEU A N 1
ATOM 1862 C CA . LEU A 1 233 ? -18.098 -22.433 14.674 1.00 78.19 233 LEU A CA 1
ATOM 1863 C C . LEU A 1 233 ? -18.692 -23.747 15.186 1.00 78.19 233 LEU A C 1
ATOM 1865 O O . LEU A 1 233 ? -19.293 -23.738 16.247 1.00 78.19 233 LEU A O 1
ATOM 1869 N N . SER A 1 234 ? -18.474 -24.868 14.492 1.00 75.38 234 SER A N 1
ATOM 1870 C CA . SER A 1 234 ? -18.909 -26.194 14.962 1.00 75.38 234 SER A CA 1
ATOM 1871 C C . SER A 1 234 ? -18.096 -26.743 16.143 1.00 75.38 234 SER A C 1
ATOM 1873 O O . SER A 1 234 ? -18.514 -27.709 16.768 1.00 75.38 234 SER A O 1
ATOM 1875 N N . ALA A 1 235 ? -16.917 -26.175 16.414 1.00 69.44 235 ALA A N 1
ATOM 1876 C CA . ALA A 1 235 ? -16.030 -26.582 17.507 1.00 69.44 235 ALA A CA 1
ATOM 1877 C C . ALA A 1 235 ? -16.200 -25.744 18.794 1.00 69.44 235 ALA A C 1
ATOM 1879 O O . ALA A 1 235 ? -15.466 -25.967 19.757 1.00 69.44 235 ALA A O 1
ATOM 1880 N N . ARG A 1 236 ? -17.108 -24.760 18.796 1.00 57.34 236 ARG A N 1
ATOM 1881 C CA . ARG A 1 236 ? -17.502 -23.961 19.966 1.00 57.34 236 ARG A CA 1
ATOM 1882 C C . ARG A 1 236 ? -18.863 -24.410 20.466 1.00 57.34 236 ARG A C 1
ATOM 1884 O O . ARG A 1 236 ? -19.050 -24.334 21.697 1.00 57.34 236 ARG A O 1
#

Foldseek 3Di:
DDLPVVCLCVVLVVVLVVCVVVLVVCCVPPVVCSLVVLVVLLVCCLQVVDADFDPPDGDGRQAGNSQVNNLVSVVVNLPDCDDPVVVCVVCLVVLLVVLVVLLVVVVVCVVVVVAPDLVPDDPVSQQRDPGRRSCHPSNSSNVVSVVSNVVVVCVVCCVVCVVVVVQVVLCVVVVSQLVVLLSVLVVVLVVQCVVVPNDPVSVVCSVVVSSVVSSVSSVVVVVVVVVVVVVVVVVD